Protein AF-A0A2E4L3W5-F1 (afdb_monomer_lite)

pLDDT: mean 88.03, std 8.28, range [53.91, 97.44]

Sequence (250 aa):
MDRAYILANFEKLNFSPDLKLIINRSGYFGFRQENEVKYQSLDGKFNDHKENEISGVNLNVCFPVLEKCLNPTFNGVGDGEAPSHMRPYLHNVLFGEDTVGSMLTSKFPFVIHNEDDLIQIKSLLIDFWNFDAKPFFDYWSNLSDFLPFLEVDFEDYRSMNNVLGVDAILKKMIIWWQCSHPKSLDFINHREQKLIALRQSEPKNQKVEKALIQFLEIKQRLLQTSPLLEWNEALLQPKPYKGVFPKANI

Secondary structure (DSSP, 8-state):
--HHHHHHHHTT--S-TT-EEEE-TTSEEEEEEE-SS-EEEEEEEE-TTSTTEEEEEEEEEE-HHHHHHH-TT--S--SSPPP-SB-HHHHHHHH-TTSSSHHHHTT-SEE--SHHHHHHHHHHHHHHIIIIIHHHHHHT-SGGGGGGGT-S-TT-HHHHHHHH-TTHHHHHHHHHHHTT-TTHHHHHHHHHHHHHHHHHH-TT-HHHHHHHHHHHHHHHHHHTS--SS---GGGGSPPPBTTBPPPS--

Radius of gyration: 20.35 Å; chains: 1; bounding box: 51×36×60 Å

Foldseek 3Di:
DDPVVLVVLVQPQPLDPQWGWAADPQQKIWGWHDDQFKIKIWIWGDDPVDAQWTQAIWIFIDGQLLCCLLPVPDPDAPSDDGDGQDIPQLVCQFFNPPLAQVQPNVCPRQHDDDVVSSVVVSVSVNCNSVRHRVLVCVCVVHLLSCQLQLPDDLPPVVSQCSRGNPPSNLSSLSSCLLAVNVCNVVSLVVVLVVLVVCCVVCVPDVVSVVVNVSSVSSVVVSVVDHHNHYHDPCSSDNDARVNTTTDPRD

Structure (mmCIF, N/CA/C/O backbone):
data_AF-A0A2E4L3W5-F1
#
_entry.id   AF-A0A2E4L3W5-F1
#
loop_
_atom_site.group_PDB
_atom_site.id
_atom_site.type_symbol
_atom_site.label_atom_id
_atom_site.label_alt_id
_atom_site.label_comp_id
_atom_site.label_asym_id
_atom_site.label_entity_id
_atom_site.label_seq_id
_atom_site.pdbx_PDB_ins_code
_atom_site.Cartn_x
_atom_site.Cartn_y
_atom_site.Cartn_z
_atom_site.occupancy
_atom_site.B_iso_or_equiv
_atom_site.auth_seq_id
_atom_site.auth_comp_id
_atom_site.auth_asym_id
_atom_site.auth_atom_id
_atom_site.pdbx_PDB_model_num
ATOM 1 N N . MET A 1 1 ? 28.864 3.969 -19.594 1.00 82.81 1 MET A N 1
ATOM 2 C CA . MET A 1 1 ? 27.747 4.762 -20.166 1.00 82.81 1 MET A CA 1
ATOM 3 C C . MET A 1 1 ? 27.300 5.753 -19.102 1.00 82.81 1 MET A C 1
ATOM 5 O O . MET A 1 1 ? 27.233 5.350 -17.951 1.00 82.81 1 MET A O 1
ATOM 9 N N . ASP A 1 2 ? 27.053 7.024 -19.426 1.00 87.38 2 ASP A N 1
ATOM 10 C CA . ASP A 1 2 ? 26.671 8.004 -18.394 1.00 87.38 2 ASP A CA 1
ATOM 11 C C . ASP A 1 2 ? 25.227 7.784 -17.897 1.00 87.38 2 ASP A C 1
ATOM 13 O O . ASP A 1 2 ? 24.327 7.457 -18.673 1.00 87.38 2 ASP A O 1
ATOM 17 N N . ARG A 1 3 ? 24.984 7.995 -16.599 1.00 84.75 3 ARG A N 1
ATOM 18 C CA . ARG A 1 3 ? 23.674 7.828 -15.957 1.00 84.75 3 ARG A CA 1
ATOM 19 C C . ARG A 1 3 ? 22.638 8.792 -16.528 1.00 84.75 3 ARG A C 1
ATOM 21 O O . ARG A 1 3 ? 21.488 8.399 -16.700 1.00 84.75 3 ARG A O 1
ATOM 28 N N . ALA A 1 4 ? 23.035 10.017 -16.877 1.00 86.19 4 ALA A N 1
ATOM 29 C CA . ALA A 1 4 ? 22.135 10.970 -17.527 1.00 86.19 4 ALA A CA 1
ATOM 30 C C . ALA A 1 4 ? 21.589 10.419 -18.856 1.00 86.19 4 ALA A C 1
ATOM 32 O O . ALA A 1 4 ? 20.406 10.569 -19.156 1.00 86.19 4 ALA A O 1
ATOM 33 N N . TYR A 1 5 ? 22.426 9.706 -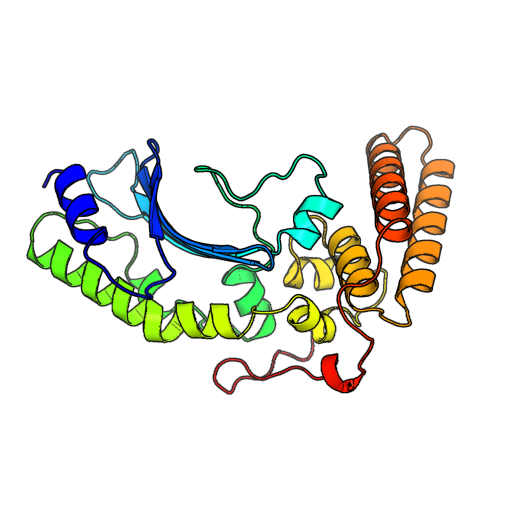19.614 1.00 88.38 5 TYR A N 1
ATOM 34 C CA . TYR A 1 5 ? 22.024 9.071 -20.866 1.00 88.38 5 TYR A CA 1
ATOM 35 C C . TYR A 1 5 ? 21.053 7.897 -20.650 1.00 88.38 5 TYR A C 1
ATOM 37 O O . TYR A 1 5 ? 20.074 7.755 -21.387 1.00 88.38 5 TYR A O 1
ATOM 45 N N . ILE A 1 6 ? 21.283 7.075 -19.621 1.00 88.00 6 ILE A N 1
ATOM 46 C CA . ILE A 1 6 ? 20.372 5.981 -19.242 1.00 88.00 6 ILE A CA 1
ATOM 47 C C . ILE A 1 6 ? 18.995 6.548 -18.870 1.00 88.00 6 ILE A C 1
ATOM 49 O O . ILE A 1 6 ? 17.972 6.100 -19.387 1.00 88.00 6 ILE A O 1
ATOM 53 N N . LEU A 1 7 ? 18.971 7.580 -18.025 1.00 86.69 7 LEU A N 1
ATOM 54 C CA . LEU A 1 7 ? 17.743 8.220 -17.555 1.00 86.69 7 LEU A CA 1
ATOM 55 C C . LEU A 1 7 ? 16.955 8.880 -18.694 1.00 86.69 7 LEU A C 1
ATOM 57 O O . LEU A 1 7 ? 15.756 8.644 -18.810 1.00 86.69 7 LEU A O 1
ATOM 61 N N . ALA A 1 8 ? 17.624 9.594 -19.604 1.00 87.00 8 ALA A N 1
ATOM 62 C CA . ALA A 1 8 ? 16.988 10.160 -20.798 1.00 87.00 8 ALA A CA 1
ATOM 63 C C . ALA A 1 8 ? 16.369 9.083 -21.713 1.00 87.00 8 ALA A C 1
ATOM 65 O O . ALA A 1 8 ? 15.449 9.350 -22.485 1.00 87.00 8 ALA A O 1
ATOM 66 N N . ASN A 1 9 ? 16.863 7.843 -21.658 1.00 89.19 9 ASN A N 1
ATOM 67 C CA . ASN A 1 9 ? 16.258 6.721 -22.371 1.00 89.19 9 ASN A CA 1
ATOM 68 C C . ASN A 1 9 ? 15.084 6.084 -21.623 1.00 89.19 9 ASN A C 1
ATOM 70 O O . ASN A 1 9 ? 14.199 5.527 -22.278 1.00 89.19 9 ASN A O 1
ATOM 74 N N . PHE A 1 10 ? 15.048 6.185 -20.295 1.00 88.38 10 PHE A N 1
ATOM 75 C CA . PHE A 1 10 ? 13.890 5.798 -19.490 1.00 88.38 10 PHE A CA 1
ATOM 76 C C . PHE A 1 10 ? 12.746 6.805 -19.630 1.00 88.38 10 PHE A C 1
ATOM 78 O O . PHE A 1 10 ? 11.598 6.384 -19.668 1.00 88.38 10 PHE A O 1
ATOM 85 N N . GLU A 1 11 ? 13.025 8.100 -19.814 1.00 84.25 11 GLU A N 1
ATOM 86 C CA . GLU A 1 11 ? 11.997 9.124 -20.104 1.00 84.25 11 GLU A CA 1
ATOM 87 C C . GLU A 1 11 ? 11.194 8.816 -21.375 1.00 84.25 11 GLU A C 1
ATOM 89 O O . GLU A 1 11 ? 10.042 9.218 -21.509 1.00 84.25 11 GLU A O 1
ATOM 94 N N . LYS A 1 12 ? 11.794 8.071 -22.312 1.00 85.75 12 LYS A N 1
ATOM 95 C CA . LYS A 1 12 ? 11.145 7.629 -23.554 1.00 85.75 12 LYS A CA 1
ATOM 96 C C . LYS A 1 12 ? 10.249 6.401 -23.359 1.00 85.75 12 LYS A C 1
ATOM 98 O O . LYS A 1 12 ? 9.582 5.997 -24.310 1.00 85.75 12 LYS A O 1
ATOM 103 N N . LEU A 1 13 ? 10.271 5.759 -22.188 1.00 85.00 13 LEU A N 1
ATOM 104 C CA . LEU A 1 13 ? 9.366 4.655 -21.879 1.00 85.00 13 LEU A CA 1
ATOM 105 C C . LEU A 1 13 ? 7.973 5.217 -21.619 1.00 85.00 13 LEU A C 1
ATOM 107 O O . LEU A 1 13 ? 7.767 6.010 -20.705 1.00 85.00 13 LEU A O 1
ATOM 111 N N . ASN A 1 14 ? 7.011 4.771 -22.419 1.00 80.50 14 ASN A N 1
ATOM 112 C CA . ASN A 1 14 ? 5.613 5.131 -22.258 1.00 80.50 14 ASN A CA 1
ATOM 113 C C . ASN A 1 14 ? 4.816 3.892 -21.847 1.00 80.50 14 ASN A C 1
ATOM 115 O O . ASN A 1 14 ? 4.370 3.121 -22.695 1.00 80.50 14 ASN A O 1
ATOM 119 N N . PHE A 1 15 ? 4.682 3.685 -20.538 1.00 81.75 15 PHE A N 1
ATOM 120 C CA . PHE A 1 15 ? 3.861 2.607 -19.979 1.00 81.75 15 PHE A CA 1
ATOM 121 C C . PHE A 1 15 ? 2.368 2.952 -19.980 1.00 81.75 15 PHE A C 1
ATOM 123 O O . PHE A 1 15 ? 1.519 2.091 -20.207 1.00 81.75 15 PHE A O 1
ATOM 130 N N . SER A 1 16 ? 2.059 4.216 -19.691 1.00 78.06 16 SER A N 1
ATOM 131 C CA . SER A 1 16 ? 0.720 4.794 -19.605 1.00 78.06 16 SER A CA 1
ATOM 132 C C . SER A 1 16 ? 0.846 6.316 -19.718 1.00 78.06 16 SER A C 1
ATOM 134 O O . SER A 1 16 ? 1.795 6.864 -19.151 1.00 78.06 16 SER A O 1
ATOM 136 N N . PRO A 1 17 ? -0.102 7.018 -20.366 1.00 76.06 17 PRO A N 1
ATOM 137 C CA . PRO A 1 17 ? -0.081 8.481 -20.457 1.00 76.06 17 PRO A CA 1
ATOM 138 C C . PRO A 1 17 ? -0.099 9.185 -19.090 1.00 76.06 17 PRO A C 1
ATOM 140 O O . PRO A 1 17 ? 0.368 10.317 -18.982 1.00 76.06 17 PRO A O 1
ATOM 143 N N . ASP A 1 18 ? -0.601 8.516 -18.049 1.00 80.88 18 ASP A N 1
ATOM 144 C CA . ASP A 1 18 ? -0.725 9.087 -16.704 1.00 80.88 18 ASP A CA 1
ATOM 145 C C . ASP A 1 18 ? 0.496 8.827 -15.809 1.00 80.88 18 ASP A C 1
ATOM 147 O O . ASP A 1 18 ? 0.576 9.364 -14.701 1.00 80.88 18 ASP A O 1
ATOM 151 N N . LEU A 1 19 ? 1.443 7.998 -16.262 1.00 84.25 19 LEU A N 1
ATOM 152 C CA . LEU A 1 19 ? 2.671 7.723 -15.528 1.00 84.25 19 LEU A CA 1
ATOM 153 C C . LEU A 1 19 ? 3.759 8.716 -15.909 1.00 84.25 19 LEU A C 1
ATOM 155 O O . LEU A 1 19 ? 4.149 8.831 -17.068 1.00 84.25 19 LEU A O 1
ATOM 159 N N . LYS A 1 20 ? 4.307 9.384 -14.899 1.00 85.56 20 LYS A N 1
ATOM 160 C CA . LYS A 1 20 ? 5.425 10.312 -15.050 1.00 85.56 20 LYS A CA 1
ATOM 161 C C . LYS A 1 20 ? 6.688 9.678 -14.502 1.00 85.56 20 LYS A C 1
ATOM 163 O O . LYS A 1 20 ? 6.673 9.129 -13.400 1.00 85.56 20 LYS A O 1
ATOM 168 N N . LEU A 1 21 ? 7.783 9.776 -15.251 1.00 86.81 21 LEU A N 1
ATOM 169 C CA . LEU A 1 21 ? 9.090 9.428 -14.715 1.00 86.81 21 LEU A CA 1
ATOM 170 C C . LEU A 1 21 ? 9.532 10.515 -13.730 1.00 86.81 21 LEU A C 1
ATOM 172 O O . LEU A 1 21 ? 9.617 11.688 -14.086 1.00 86.81 21 LEU A O 1
ATOM 176 N N . ILE A 1 22 ? 9.829 10.104 -12.505 1.00 85.19 22 ILE A N 1
ATOM 177 C CA . ILE A 1 22 ? 10.428 10.918 -11.455 1.00 85.19 22 ILE A CA 1
ATOM 178 C C . ILE A 1 22 ? 11.795 10.335 -11.136 1.00 85.19 22 ILE A C 1
ATOM 180 O O . ILE A 1 22 ? 11.955 9.122 -10.997 1.00 85.19 22 ILE A O 1
ATOM 184 N N . ILE A 1 23 ? 12.788 11.206 -11.021 1.00 81.62 23 ILE A N 1
ATOM 185 C CA . ILE A 1 23 ? 14.161 10.831 -10.703 1.00 81.62 23 ILE A CA 1
ATOM 186 C C . ILE A 1 23 ? 14.622 11.724 -9.566 1.00 81.62 23 ILE A C 1
ATOM 188 O O . ILE A 1 23 ? 14.448 12.941 -9.626 1.00 81.62 23 ILE A O 1
ATOM 192 N N . ASN A 1 24 ? 15.234 11.135 -8.543 1.00 77.12 24 ASN A N 1
ATOM 193 C CA . ASN A 1 24 ? 15.811 11.907 -7.452 1.00 77.12 24 ASN A CA 1
ATOM 194 C C . ASN A 1 24 ? 17.344 11.870 -7.465 1.00 77.12 24 ASN A C 1
ATOM 196 O O . ASN A 1 24 ? 17.993 11.062 -8.133 1.00 77.12 24 ASN A O 1
ATOM 200 N N . ARG A 1 25 ? 17.937 12.778 -6.686 1.00 66.75 25 ARG A N 1
ATOM 201 C CA . ARG A 1 25 ? 19.396 12.945 -6.588 1.00 66.75 25 ARG A CA 1
ATOM 202 C C . ARG A 1 25 ? 20.117 11.733 -5.986 1.00 66.75 25 ARG A C 1
ATOM 204 O O . ARG A 1 25 ? 21.330 11.637 -6.123 1.00 66.75 25 ARG A O 1
ATOM 211 N N . SER A 1 26 ? 19.387 10.821 -5.349 1.00 67.12 26 SER A N 1
ATOM 212 C CA . SER A 1 26 ? 19.901 9.604 -4.713 1.00 67.12 26 SER A CA 1
ATOM 213 C C . SER A 1 26 ? 19.845 8.382 -5.636 1.00 67.12 26 SER A C 1
ATOM 215 O O . SER A 1 26 ? 19.895 7.254 -5.159 1.00 67.12 26 SER A O 1
ATOM 217 N N . GLY A 1 27 ? 19.673 8.585 -6.947 1.00 68.81 27 GLY A N 1
ATOM 218 C CA . GLY A 1 27 ? 19.660 7.487 -7.912 1.00 68.81 27 GLY A CA 1
ATOM 219 C C . GLY A 1 27 ? 18.395 6.628 -7.864 1.00 68.81 27 GLY A C 1
ATOM 220 O O . GLY A 1 27 ? 18.404 5.518 -8.389 1.00 68.81 27 GLY A O 1
ATOM 221 N N . TYR A 1 28 ? 17.302 7.110 -7.269 1.00 80.00 28 TYR A N 1
ATOM 222 C CA . TYR A 1 28 ? 16.000 6.482 -7.474 1.00 80.00 28 TYR A CA 1
ATOM 223 C C . TYR A 1 28 ? 15.398 6.990 -8.776 1.00 80.00 28 TYR A C 1
ATOM 225 O O . TYR A 1 28 ? 15.434 8.189 -9.064 1.00 80.00 28 TYR A O 1
ATOM 233 N N . PHE A 1 29 ? 14.804 6.073 -9.525 1.00 86.00 29 PHE A N 1
ATOM 234 C CA . PHE A 1 29 ? 13.899 6.390 -10.616 1.00 86.00 29 PHE A CA 1
ATOM 235 C C . PHE A 1 29 ? 12.547 5.747 -10.320 1.00 86.00 29 PHE A C 1
ATOM 237 O O . PHE A 1 29 ? 12.482 4.684 -9.707 1.00 86.00 29 PHE A O 1
ATOM 244 N N . GLY A 1 30 ? 11.461 6.374 -10.744 1.00 88.50 30 GLY A N 1
ATOM 245 C CA . GLY A 1 30 ? 10.130 5.833 -10.528 1.00 88.50 30 GLY A CA 1
ATOM 246 C C . GLY A 1 30 ? 9.142 6.315 -11.565 1.00 88.50 30 GLY A C 1
ATOM 247 O O . GLY A 1 30 ? 9.097 7.498 -11.881 1.00 88.50 30 GLY A O 1
ATOM 248 N N . PHE A 1 31 ? 8.331 5.404 -12.080 1.00 90.12 31 PHE A N 1
ATOM 249 C CA . PHE A 1 31 ? 7.185 5.726 -12.918 1.00 90.12 31 PHE A CA 1
ATOM 250 C C . PHE A 1 31 ? 5.985 5.853 -11.996 1.00 90.12 31 PHE A C 1
ATOM 252 O O . PHE A 1 31 ? 5.556 4.859 -11.409 1.00 90.12 31 PHE A O 1
ATOM 259 N N . ARG A 1 32 ? 5.497 7.081 -11.818 1.00 90.38 32 ARG A N 1
ATOM 260 C CA . ARG A 1 32 ? 4.540 7.442 -10.770 1.00 90.38 32 ARG A CA 1
ATOM 261 C C . ARG A 1 32 ? 3.263 8.016 -11.362 1.00 90.38 32 ARG A C 1
ATOM 263 O O . ARG A 1 32 ? 3.311 8.844 -12.270 1.00 90.38 32 ARG A O 1
ATOM 270 N N . GLN A 1 33 ? 2.132 7.598 -10.812 1.00 89.88 33 GLN A N 1
ATOM 271 C CA . GLN A 1 33 ? 0.820 8.181 -11.054 1.00 89.88 33 GLN A CA 1
ATOM 272 C C . GLN A 1 33 ? 0.262 8.614 -9.703 1.00 89.88 33 GLN A C 1
ATOM 274 O O . GLN A 1 33 ? 0.154 7.802 -8.788 1.00 89.88 33 GLN A O 1
ATOM 279 N N . GLU A 1 34 ? -0.108 9.884 -9.585 1.00 88.44 34 GLU A N 1
ATOM 280 C CA . GLU A 1 34 ? -0.747 10.427 -8.391 1.00 88.44 34 GLU A CA 1
ATOM 281 C C . GLU A 1 34 ? -1.980 11.223 -8.797 1.00 88.44 34 GLU A C 1
ATOM 283 O O . GLU A 1 34 ? -1.935 12.058 -9.702 1.00 88.44 34 GLU A O 1
ATOM 288 N N . ASN A 1 35 ? -3.088 10.950 -8.124 1.00 87.25 35 ASN A N 1
ATOM 289 C CA . ASN A 1 35 ? -4.294 11.757 -8.173 1.00 87.25 35 ASN A CA 1
ATOM 290 C C . ASN A 1 35 ? -4.893 11.859 -6.763 1.00 87.25 35 ASN A C 1
ATOM 292 O O . ASN A 1 35 ? -4.325 11.366 -5.789 1.00 87.25 35 ASN A O 1
ATOM 296 N N . GLU A 1 36 ? -6.054 12.498 -6.643 1.00 84.81 36 GLU A N 1
ATOM 297 C CA . GLU A 1 36 ? -6.705 12.704 -5.344 1.00 84.81 36 GLU A CA 1
ATOM 298 C C . GLU A 1 36 ? -7.096 11.396 -4.634 1.00 84.81 36 GLU A C 1
ATOM 300 O O . GLU A 1 36 ? -7.223 11.373 -3.409 1.00 84.81 36 GLU A O 1
ATOM 305 N N . VAL A 1 37 ? -7.265 10.304 -5.387 1.00 86.75 37 VAL A N 1
ATOM 306 C CA . VAL A 1 37 ? -7.741 9.008 -4.888 1.00 86.75 37 VAL A CA 1
ATOM 307 C C . VAL A 1 37 ? -6.586 8.095 -4.500 1.00 86.75 37 VAL A C 1
ATOM 309 O O . VAL A 1 37 ? -6.646 7.433 -3.462 1.00 86.75 37 VAL A O 1
ATOM 312 N N . LYS A 1 38 ? -5.542 8.028 -5.329 1.00 90.56 38 LYS A N 1
ATOM 313 C CA . LYS A 1 38 ? -4.445 7.076 -5.164 1.00 90.56 38 LYS A CA 1
ATOM 314 C C . LYS A 1 38 ? -3.126 7.583 -5.733 1.00 90.56 38 LYS A C 1
ATOM 316 O O . LYS A 1 38 ? -3.076 8.348 -6.694 1.00 90.56 38 LYS A O 1
ATOM 321 N N . TYR A 1 39 ? -2.064 7.047 -5.157 1.00 91.81 39 TYR A N 1
ATOM 322 C CA . TYR A 1 39 ? -0.709 7.070 -5.671 1.00 91.81 39 TYR A CA 1
ATOM 323 C C . TYR A 1 39 ? -0.294 5.643 -6.031 1.00 91.81 39 TYR A C 1
ATOM 325 O O . TYR A 1 39 ? -0.532 4.707 -5.262 1.00 91.81 39 TYR A O 1
ATOM 333 N N . GLN A 1 40 ? 0.332 5.472 -7.189 1.00 92.56 40 GLN A N 1
ATOM 334 C CA . GLN A 1 40 ? 0.863 4.199 -7.663 1.00 92.56 40 GLN A CA 1
ATOM 335 C C . GLN A 1 40 ? 2.242 4.424 -8.273 1.00 92.56 40 GLN A C 1
ATOM 337 O O . GLN A 1 40 ? 2.440 5.393 -9.008 1.00 92.56 40 GLN A O 1
ATOM 342 N N . SER A 1 41 ? 3.193 3.538 -7.987 1.00 91.31 41 SER A N 1
ATOM 343 C CA . SER A 1 41 ? 4.525 3.647 -8.575 1.00 91.31 41 SER A CA 1
ATOM 344 C C . SER A 1 41 ? 5.215 2.324 -8.834 1.00 91.31 41 SER A C 1
ATOM 346 O O . SER A 1 41 ? 5.118 1.387 -8.042 1.00 91.31 41 SER A O 1
ATOM 348 N N . LEU A 1 42 ? 5.942 2.290 -9.950 1.00 91.00 42 LEU A N 1
ATOM 349 C CA . LEU A 1 42 ? 7.003 1.332 -10.237 1.00 91.00 42 LEU A CA 1
ATOM 350 C C . LEU A 1 42 ? 8.325 2.056 -10.003 1.00 91.00 42 LEU A C 1
ATOM 352 O O . LEU A 1 42 ? 8.718 2.891 -10.816 1.00 91.00 42 LEU A O 1
ATOM 356 N N . ASP A 1 43 ? 8.992 1.752 -8.895 1.00 88.12 43 ASP A N 1
ATOM 357 C CA . ASP A 1 43 ? 10.236 2.408 -8.494 1.00 88.12 43 ASP A CA 1
ATOM 358 C C . ASP A 1 43 ? 11.420 1.454 -8.634 1.00 88.12 43 ASP A C 1
ATOM 360 O O . ASP A 1 43 ? 11.316 0.280 -8.294 1.00 88.12 43 ASP A O 1
ATOM 364 N N . GLY A 1 44 ? 12.563 1.957 -9.083 1.00 87.75 44 GLY A N 1
ATOM 365 C CA . GLY A 1 44 ? 13.843 1.262 -9.055 1.00 87.75 44 GLY A CA 1
ATOM 366 C C . GLY A 1 44 ? 14.929 2.126 -8.426 1.00 87.75 44 GLY A C 1
ATOM 367 O O . GLY A 1 44 ? 14.806 3.349 -8.317 1.00 87.75 44 GLY A O 1
ATOM 368 N N . LYS A 1 45 ? 16.008 1.481 -7.982 1.00 87.38 45 LYS A N 1
ATOM 369 C CA . LYS A 1 45 ? 17.136 2.164 -7.340 1.00 87.38 45 LYS A CA 1
ATOM 370 C C . LYS A 1 45 ? 18.453 1.772 -7.994 1.00 87.38 45 LYS A C 1
ATOM 372 O O . LYS A 1 45 ? 18.760 0.582 -8.090 1.00 87.38 45 LYS A O 1
ATOM 377 N N . PHE A 1 46 ? 19.236 2.771 -8.391 1.00 87.00 46 PHE A N 1
ATOM 378 C CA . PHE A 1 46 ? 20.637 2.580 -8.740 1.00 87.00 46 PHE A CA 1
ATOM 379 C C . PHE A 1 46 ? 21.475 2.351 -7.477 1.00 87.00 46 PHE A C 1
ATOM 381 O O . PHE A 1 46 ? 21.302 3.027 -6.466 1.00 87.00 46 PHE A O 1
ATOM 388 N N . ASN A 1 47 ? 22.407 1.408 -7.534 1.00 83.56 47 ASN A N 1
ATOM 389 C CA . ASN A 1 47 ? 23.385 1.200 -6.483 1.00 83.56 47 ASN A CA 1
ATOM 390 C C . ASN A 1 47 ? 24.376 2.373 -6.472 1.00 83.56 47 ASN A C 1
ATOM 392 O O . ASN A 1 47 ? 25.042 2.650 -7.470 1.00 83.56 47 ASN A O 1
ATOM 396 N N . ASP A 1 48 ? 24.505 3.049 -5.334 1.00 78.62 48 ASP A N 1
ATOM 397 C CA . ASP A 1 48 ? 25.416 4.189 -5.191 1.00 78.62 48 ASP A CA 1
ATOM 398 C C . ASP A 1 48 ? 26.897 3.779 -5.257 1.00 78.62 48 ASP A C 1
ATOM 400 O O . ASP A 1 48 ? 27.758 4.600 -5.569 1.00 78.62 48 ASP A O 1
ATOM 404 N N . HIS A 1 49 ? 27.204 2.504 -4.998 1.00 81.00 49 HIS A N 1
ATOM 405 C CA . HIS A 1 49 ? 28.568 1.974 -4.942 1.00 81.00 49 HIS A CA 1
ATOM 406 C C . HIS A 1 49 ? 28.995 1.213 -6.200 1.00 81.00 49 HIS A C 1
ATOM 408 O O . HIS A 1 49 ? 30.152 0.807 -6.300 1.00 81.00 49 HIS A O 1
ATOM 414 N N . LYS A 1 50 ? 28.081 0.993 -7.151 1.00 80.62 50 LYS A N 1
ATOM 415 C CA . LYS A 1 50 ? 28.359 0.262 -8.389 1.00 80.62 50 LYS A CA 1
ATOM 416 C C . LYS A 1 50 ? 27.779 1.003 -9.579 1.00 80.62 50 LYS A C 1
ATOM 418 O O . LYS A 1 50 ? 26.591 1.314 -9.617 1.00 80.62 50 LYS A O 1
ATOM 423 N N . GLU A 1 51 ? 28.632 1.284 -10.556 1.00 83.94 51 GLU A N 1
ATOM 424 C CA . GLU A 1 51 ? 28.256 2.058 -11.734 1.00 83.94 51 GLU A CA 1
ATOM 425 C C . GLU A 1 51 ? 27.085 1.392 -12.474 1.00 83.94 51 GLU A C 1
ATOM 427 O O . GLU A 1 51 ? 27.173 0.237 -12.880 1.00 83.94 51 GLU A O 1
ATOM 432 N N . ASN A 1 52 ? 25.985 2.137 -12.621 1.00 87.75 52 ASN A N 1
ATOM 433 C CA . ASN A 1 52 ? 24.780 1.760 -13.368 1.00 87.75 52 ASN A CA 1
ATOM 434 C C . ASN A 1 52 ? 24.161 0.394 -13.019 1.00 87.75 52 ASN A C 1
ATOM 436 O O . ASN A 1 52 ? 23.452 -0.186 -13.843 1.00 87.75 52 ASN A O 1
ATOM 440 N N . GLU A 1 53 ? 24.392 -0.115 -11.808 1.00 91.75 53 GLU A N 1
ATOM 441 C CA . GLU A 1 53 ? 23.682 -1.286 -11.300 1.00 91.75 53 GLU A CA 1
ATOM 442 C C . GLU A 1 53 ? 22.313 -0.847 -10.777 1.00 91.75 53 GLU A C 1
ATOM 444 O O . GLU A 1 53 ? 22.232 0.004 -9.898 1.00 91.75 53 GLU A O 1
ATOM 449 N N . ILE A 1 54 ? 21.235 -1.435 -11.280 1.00 90.69 54 ILE A N 1
ATOM 450 C CA . ILE A 1 54 ? 19.901 -1.329 -10.695 1.00 90.69 54 ILE A CA 1
ATOM 451 C C . ILE A 1 54 ? 19.745 -2.506 -9.738 1.00 90.69 54 ILE A C 1
ATOM 453 O O . ILE A 1 54 ? 19.827 -3.661 -10.150 1.00 90.69 54 ILE A O 1
ATOM 457 N N . SER A 1 55 ? 19.545 -2.232 -8.451 1.00 87.88 55 SER A N 1
ATOM 458 C CA . SER A 1 55 ? 19.489 -3.282 -7.423 1.00 87.88 55 SER A CA 1
ATOM 459 C C . SER A 1 55 ? 18.169 -4.052 -7.416 1.00 87.88 55 SER A C 1
ATOM 461 O O . SER A 1 55 ? 18.105 -5.163 -6.900 1.00 87.88 55 SER A O 1
ATOM 463 N N . GLY A 1 56 ? 17.113 -3.458 -7.965 1.00 86.44 56 GLY A N 1
ATOM 464 C CA . GLY A 1 56 ? 15.780 -4.034 -8.013 1.00 86.44 56 GLY A CA 1
ATOM 465 C C . GLY A 1 56 ? 14.739 -3.005 -8.426 1.00 86.44 56 GLY A C 1
ATOM 466 O O . GLY A 1 56 ? 15.030 -1.806 -8.503 1.00 86.44 56 GLY A O 1
ATOM 467 N N . VAL A 1 57 ? 13.518 -3.491 -8.639 1.00 87.31 57 VAL A N 1
ATOM 468 C CA . VAL A 1 57 ? 12.323 -2.652 -8.740 1.00 87.31 57 VAL A CA 1
ATOM 469 C C . VAL A 1 57 ? 11.296 -3.058 -7.698 1.00 87.31 57 VAL A C 1
ATOM 471 O O . VAL A 1 57 ? 11.308 -4.179 -7.189 1.00 87.31 57 VAL A O 1
ATOM 474 N N . ASN A 1 58 ? 10.388 -2.145 -7.398 1.00 87.75 58 ASN A N 1
ATOM 475 C CA . ASN A 1 58 ? 9.313 -2.343 -6.454 1.00 87.75 58 ASN A CA 1
ATOM 476 C C . ASN A 1 58 ? 8.024 -1.695 -6.965 1.00 87.75 58 ASN A C 1
ATOM 478 O O . ASN A 1 58 ? 8.063 -0.767 -7.773 1.00 87.75 58 ASN A O 1
ATOM 482 N N . LEU A 1 59 ? 6.890 -2.185 -6.469 1.00 90.06 59 LEU A N 1
ATOM 483 C CA . LEU A 1 59 ? 5.576 -1.609 -6.730 1.00 90.06 59 LEU A CA 1
ATOM 484 C C . LEU A 1 59 ? 5.019 -1.038 -5.434 1.00 90.06 59 LEU A C 1
ATOM 486 O O . LEU A 1 59 ? 5.079 -1.684 -4.388 1.00 90.06 59 LEU A O 1
ATOM 490 N N . ASN A 1 60 ? 4.443 0.153 -5.499 1.00 90.06 60 ASN A N 1
ATOM 491 C CA . ASN A 1 60 ? 3.839 0.785 -4.337 1.00 90.06 60 ASN A CA 1
ATOM 492 C C . ASN A 1 60 ? 2.448 1.298 -4.691 1.00 90.06 60 ASN A C 1
ATOM 494 O O . ASN A 1 60 ? 2.252 1.907 -5.739 1.00 90.06 60 ASN A O 1
ATOM 498 N N . VAL A 1 61 ? 1.489 1.062 -3.797 1.00 92.38 61 VAL A N 1
ATOM 499 C CA . VAL A 1 61 ? 0.162 1.687 -3.837 1.00 92.38 61 VAL A CA 1
ATOM 500 C C . VAL A 1 61 ? -0.065 2.413 -2.525 1.00 92.38 61 VAL A C 1
ATOM 502 O O . VAL A 1 61 ? 0.152 1.858 -1.445 1.00 92.38 61 VAL A O 1
ATOM 505 N N . CYS A 1 62 ? -0.526 3.651 -2.625 1.00 91.75 62 CYS A N 1
ATOM 506 C CA . CYS A 1 62 ? -0.895 4.495 -1.507 1.00 91.75 62 CYS A CA 1
ATOM 507 C C . CYS A 1 62 ? -2.231 5.191 -1.792 1.00 91.75 62 CYS A C 1
ATOM 509 O O . CYS A 1 62 ? -2.593 5.440 -2.936 1.00 91.75 62 CYS A O 1
ATOM 511 N N . PHE A 1 63 ? -2.972 5.493 -0.731 1.00 92.31 63 PHE A N 1
ATOM 512 C CA . PHE A 1 63 ? -4.267 6.162 -0.783 1.00 92.31 63 PHE A CA 1
ATOM 513 C C . PHE A 1 63 ? -4.144 7.462 0.017 1.00 92.31 63 PHE A C 1
ATOM 515 O O . PHE A 1 63 ? -4.114 7.391 1.248 1.00 92.31 63 PHE A O 1
ATOM 522 N N . PRO A 1 64 ? -4.062 8.638 -0.636 1.00 90.25 64 PRO A N 1
ATOM 523 C CA . PRO A 1 64 ? -3.895 9.923 0.038 1.00 90.25 64 PRO A CA 1
ATOM 524 C C . PRO A 1 64 ? -4.904 10.190 1.155 1.00 90.25 64 PRO A C 1
ATOM 526 O O . PRO A 1 64 ? -4.543 10.800 2.155 1.00 90.25 64 PRO A O 1
ATOM 529 N N . VAL A 1 65 ? -6.148 9.711 1.032 1.00 89.06 65 VAL A N 1
ATOM 530 C CA . VAL A 1 65 ? -7.139 9.821 2.117 1.00 89.06 65 VAL A CA 1
ATOM 531 C C . VAL A 1 65 ? -6.665 9.139 3.403 1.00 89.06 65 VAL A C 1
ATOM 533 O O . VAL A 1 65 ? -6.783 9.708 4.485 1.00 89.06 65 VAL A O 1
ATOM 536 N N . LEU A 1 66 ? -6.083 7.945 3.290 1.00 91.50 66 LEU A N 1
ATOM 537 C CA . LEU A 1 66 ? -5.610 7.183 4.437 1.00 91.50 66 LEU A CA 1
ATOM 538 C C . LEU A 1 66 ? -4.395 7.878 5.061 1.00 91.50 66 LEU A C 1
ATOM 540 O O . LEU A 1 66 ? -4.349 8.057 6.277 1.00 91.50 66 LEU A O 1
ATOM 544 N N . GLU A 1 67 ? -3.461 8.346 4.229 1.00 90.31 67 GLU A N 1
ATOM 545 C CA . GLU A 1 67 ? -2.275 9.069 4.698 1.00 90.31 67 GLU A CA 1
ATOM 546 C C . GLU A 1 67 ? -2.626 10.398 5.363 1.00 90.31 67 GLU A C 1
ATOM 548 O O . GLU A 1 67 ? -2.088 10.690 6.420 1.00 90.31 67 GLU A O 1
ATOM 553 N N . LYS A 1 68 ? -3.585 11.173 4.843 1.00 89.50 68 LYS A N 1
ATOM 554 C CA . LYS A 1 68 ? -4.051 12.409 5.504 1.00 89.50 68 LYS A CA 1
ATOM 555 C C . LYS A 1 68 ? -4.684 12.131 6.872 1.00 89.50 68 LYS A C 1
ATOM 557 O O . LYS A 1 68 ? -4.538 12.927 7.804 1.00 89.50 68 LYS A O 1
ATOM 562 N N . CYS A 1 69 ? -5.372 10.998 7.023 1.00 90.88 69 CYS A N 1
ATOM 563 C CA . CYS A 1 69 ? -5.913 10.574 8.312 1.00 90.88 69 CYS A CA 1
ATOM 564 C C . CYS A 1 69 ? -4.820 10.114 9.286 1.00 90.88 69 CYS A C 1
ATOM 566 O O . CYS A 1 69 ? -4.929 10.411 10.472 1.00 90.88 69 CYS A O 1
ATOM 568 N N . LEU A 1 70 ? -3.767 9.429 8.830 1.00 90.56 70 LEU A N 1
ATOM 569 C CA . LEU A 1 70 ? -2.640 9.037 9.689 1.00 90.56 70 LEU A CA 1
ATOM 570 C C . LEU A 1 70 ? -1.753 10.241 10.031 1.00 90.56 70 LEU A C 1
ATOM 572 O 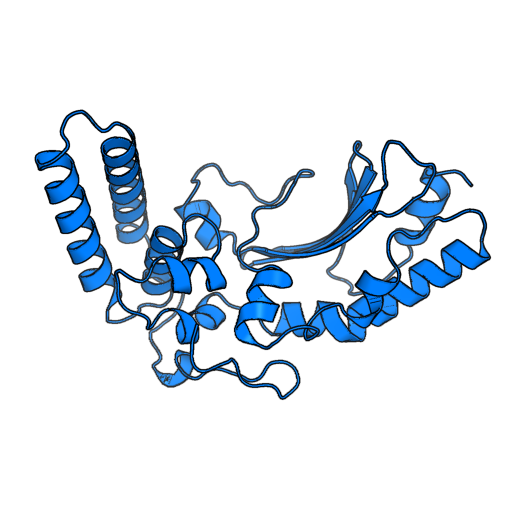O . LEU A 1 70 ? -1.513 10.537 11.201 1.00 90.56 70 LEU A O 1
ATOM 576 N N . ASN A 1 71 ? -1.343 10.980 9.008 1.00 88.56 71 ASN A N 1
ATOM 577 C CA . ASN A 1 71 ? -0.438 12.112 9.046 1.00 88.56 71 ASN A CA 1
ATOM 578 C C . ASN A 1 71 ? -1.098 13.350 8.399 1.00 88.56 71 ASN A C 1
ATOM 580 O O . ASN A 1 71 ? -1.095 13.496 7.177 1.00 88.56 71 ASN A O 1
ATOM 584 N N . PRO A 1 72 ? -1.640 14.290 9.193 1.00 84.69 72 PRO A N 1
ATOM 585 C CA . PRO A 1 72 ? -2.409 15.414 8.661 1.00 84.69 72 PRO A CA 1
ATOM 586 C C . PRO A 1 72 ? -1.559 16.443 7.902 1.00 84.69 72 PRO A C 1
ATOM 588 O O . PRO A 1 72 ? -2.115 17.307 7.231 1.00 84.69 72 PRO A O 1
ATOM 591 N N . THR A 1 73 ? -0.227 16.358 7.976 1.00 86.62 73 THR A N 1
ATOM 592 C CA . THR A 1 73 ? 0.683 17.185 7.167 1.00 86.62 73 THR A CA 1
ATOM 593 C C . THR A 1 73 ? 1.055 16.531 5.833 1.00 86.62 73 THR A C 1
ATOM 595 O O . THR A 1 73 ? 1.875 17.074 5.092 1.00 86.62 73 THR A O 1
ATOM 598 N N . PHE A 1 74 ? 0.467 15.373 5.507 1.00 86.00 74 PHE A N 1
ATOM 599 C CA . PHE A 1 74 ? 0.681 14.698 4.233 1.00 86.00 74 PHE A CA 1
ATOM 600 C C . PHE A 1 74 ? 0.131 15.532 3.065 1.00 86.00 74 PHE A C 1
ATOM 602 O O . PHE A 1 74 ? -1.080 15.677 2.892 1.00 86.00 74 PHE A O 1
ATOM 609 N N . ASN A 1 75 ? 1.045 16.034 2.233 1.00 81.44 75 ASN A N 1
ATOM 610 C CA . ASN A 1 75 ? 0.749 16.883 1.075 1.00 81.44 75 ASN A CA 1
ATOM 611 C C . ASN A 1 75 ? 1.020 16.179 -0.267 1.00 81.44 75 ASN A C 1
ATOM 613 O O . ASN A 1 75 ? 1.215 16.847 -1.279 1.00 81.44 75 ASN A O 1
ATOM 617 N N . GLY A 1 76 ? 1.036 14.844 -0.267 1.00 77.88 76 GLY A N 1
ATOM 618 C CA . GLY A 1 76 ? 1.345 14.024 -1.438 1.00 77.88 76 GLY A CA 1
ATOM 619 C C . GLY A 1 76 ? 2.683 13.304 -1.322 1.00 77.88 76 GLY A C 1
ATOM 620 O O . GLY A 1 76 ? 3.416 13.435 -0.334 1.00 77.88 76 GLY A O 1
ATOM 621 N N . VAL A 1 77 ? 2.992 12.506 -2.338 1.00 73.12 77 VAL A N 1
ATOM 622 C CA . VAL A 1 77 ? 4.232 11.734 -2.390 1.00 73.12 77 VAL A CA 1
ATOM 623 C C . VAL A 1 77 ? 5.343 12.581 -3.009 1.00 73.12 77 VAL A C 1
ATOM 625 O O . VAL A 1 77 ? 5.449 12.708 -4.224 1.00 73.12 77 VAL A O 1
ATOM 628 N N . GLY A 1 78 ? 6.193 13.167 -2.164 1.00 67.44 78 GLY A N 1
ATOM 629 C CA . GLY A 1 78 ? 7.373 13.902 -2.628 1.00 67.44 78 GLY A CA 1
ATOM 630 C C . GLY A 1 78 ? 8.421 13.021 -3.332 1.00 67.44 78 GLY A C 1
ATOM 631 O O . GLY A 1 78 ? 8.254 11.815 -3.519 1.00 67.44 78 GLY A O 1
ATOM 632 N N . ASP A 1 79 ? 9.576 13.607 -3.653 1.00 58.38 79 ASP A N 1
ATOM 633 C CA . ASP A 1 79 ? 10.689 12.928 -4.352 1.00 58.38 79 ASP A CA 1
ATOM 634 C C . ASP A 1 79 ? 11.394 11.824 -3.520 1.00 58.38 79 ASP A C 1
ATOM 636 O O . ASP A 1 79 ? 12.342 11.185 -3.989 1.00 58.38 79 ASP A O 1
ATOM 640 N N . GLY A 1 80 ? 10.959 11.606 -2.273 1.00 59.66 80 GLY A N 1
ATOM 641 C CA . GLY A 1 80 ? 11.489 10.607 -1.340 1.00 59.66 80 GLY A CA 1
ATOM 642 C C . GLY A 1 80 ? 10.822 9.228 -1.435 1.00 59.66 80 GLY A C 1
ATOM 643 O O . GLY A 1 80 ? 10.104 8.926 -2.392 1.00 59.66 80 GLY A O 1
ATOM 644 N N . GLU A 1 81 ? 11.073 8.381 -0.427 1.00 61.28 81 GLU A N 1
ATOM 645 C CA . GLU A 1 81 ? 10.355 7.112 -0.265 1.00 61.28 81 GLU A CA 1
ATOM 646 C C . GLU A 1 81 ? 8.878 7.389 0.026 1.00 61.28 81 GLU A C 1
ATOM 648 O O . GLU A 1 81 ? 8.523 8.012 1.028 1.00 61.28 81 GLU A O 1
ATOM 653 N N . ALA A 1 82 ? 8.022 6.935 -0.884 1.00 64.69 82 ALA A N 1
ATOM 654 C CA . ALA A 1 82 ? 6.587 7.091 -0.767 1.00 64.69 82 ALA A CA 1
ATOM 655 C C . ALA A 1 82 ? 6.039 6.264 0.405 1.00 64.69 82 ALA A C 1
ATOM 657 O O . ALA A 1 82 ? 6.423 5.093 0.545 1.00 64.69 82 ALA A O 1
ATOM 658 N N . PRO A 1 83 ? 5.079 6.785 1.192 1.00 73.69 83 PRO A N 1
ATOM 659 C CA . PRO A 1 83 ? 4.241 5.908 1.996 1.00 73.69 83 PRO A CA 1
ATOM 660 C C . PRO A 1 83 ? 3.617 4.838 1.094 1.00 73.69 83 PRO A C 1
ATOM 662 O O . PRO A 1 83 ? 3.269 5.098 -0.057 1.00 73.69 83 PRO A O 1
ATOM 665 N N . SER A 1 84 ? 3.529 3.604 1.587 1.00 81.50 84 SER A N 1
ATOM 666 C CA . SER A 1 84 ? 2.979 2.481 0.824 1.00 81.50 84 SER A CA 1
ATOM 667 C C . SER A 1 84 ? 2.041 1.674 1.710 1.00 81.50 84 SER A C 1
ATOM 669 O O . SER A 1 84 ? 2.436 1.189 2.771 1.00 81.50 84 SER A O 1
ATOM 671 N N . HIS A 1 85 ? 0.804 1.503 1.256 1.00 84.56 85 HIS A N 1
ATOM 672 C CA . HIS A 1 85 ? -0.187 0.641 1.896 1.00 84.56 85 HIS A CA 1
ATOM 673 C C . HIS A 1 85 ? -0.112 -0.787 1.382 1.00 84.56 85 HIS A C 1
ATOM 675 O O . HIS A 1 85 ? -0.323 -1.718 2.150 1.00 84.56 85 HIS A O 1
ATOM 681 N N . MET A 1 86 ? 0.221 -0.954 0.103 1.00 88.25 86 MET A N 1
ATOM 682 C CA . MET A 1 86 ? 0.386 -2.263 -0.509 1.00 88.25 86 MET A CA 1
ATOM 683 C C . MET A 1 86 ? 1.698 -2.336 -1.282 1.00 88.25 86 MET A C 1
ATOM 685 O O . MET A 1 86 ? 2.076 -1.397 -1.988 1.00 88.25 86 MET A O 1
ATOM 689 N N . ARG A 1 87 ? 2.383 -3.470 -1.109 1.00 87.88 87 ARG A N 1
ATOM 690 C CA . ARG A 1 87 ? 3.683 -3.810 -1.696 1.00 87.88 87 ARG A CA 1
ATOM 691 C C . ARG A 1 87 ? 3.665 -5.267 -2.182 1.00 87.88 87 ARG A C 1
ATOM 693 O O . ARG A 1 87 ? 2.915 -6.062 -1.613 1.00 87.88 87 ARG A O 1
ATOM 700 N N . PRO A 1 88 ? 4.513 -5.649 -3.155 1.00 87.81 88 PRO A N 1
ATOM 701 C CA . PRO A 1 88 ? 4.593 -7.007 -3.686 1.00 87.81 88 PRO A CA 1
ATOM 702 C C . PRO A 1 88 ? 4.683 -8.100 -2.622 1.00 87.81 88 PRO A C 1
ATOM 704 O O . PRO A 1 88 ? 3.974 -9.089 -2.717 1.00 87.81 88 PRO A O 1
ATOM 707 N N . TYR A 1 89 ? 5.492 -7.926 -1.573 1.00 85.62 89 TYR A N 1
ATOM 708 C CA . TYR A 1 89 ? 5.629 -8.968 -0.551 1.00 85.62 89 TYR A CA 1
ATOM 709 C C . TYR A 1 89 ? 4.350 -9.166 0.279 1.00 85.62 89 TYR A C 1
ATOM 711 O O . TYR A 1 89 ? 4.006 -10.307 0.563 1.00 85.62 89 TYR A O 1
ATOM 719 N N . LEU A 1 90 ? 3.624 -8.093 0.629 1.00 87.19 90 LEU A N 1
ATOM 720 C CA . LEU A 1 90 ? 2.326 -8.201 1.315 1.00 87.19 90 LEU A CA 1
ATOM 721 C C . LEU A 1 90 ? 1.320 -8.896 0.398 1.00 87.19 90 LEU A C 1
ATOM 723 O O . LEU A 1 90 ? 0.635 -9.825 0.803 1.00 87.19 90 LEU A O 1
ATOM 727 N N . HIS A 1 91 ? 1.299 -8.510 -0.877 1.00 88.69 91 HIS A N 1
ATOM 728 C CA . HIS A 1 91 ? 0.460 -9.157 -1.875 1.00 88.69 91 HIS A CA 1
ATOM 729 C C . HIS A 1 91 ? 0.775 -10.654 -2.024 1.00 88.69 91 HIS A C 1
ATOM 731 O O . HIS A 1 91 ? -0.140 -11.473 -2.013 1.00 88.69 91 HIS A O 1
ATOM 737 N N . ASN A 1 92 ? 2.050 -11.038 -2.069 1.00 87.94 92 ASN A N 1
ATOM 738 C CA . ASN A 1 92 ? 2.456 -12.440 -2.158 1.00 87.94 92 ASN A CA 1
ATOM 739 C C . ASN A 1 92 ? 2.027 -13.256 -0.922 1.00 87.94 92 ASN A C 1
ATOM 741 O O . ASN A 1 92 ? 1.747 -14.449 -1.043 1.00 87.94 92 ASN A O 1
ATOM 745 N N . VAL A 1 93 ? 1.906 -12.641 0.263 1.00 86.75 93 VAL A N 1
ATOM 746 C CA . VAL A 1 93 ? 1.321 -13.321 1.435 1.00 86.75 93 VAL A CA 1
ATOM 747 C C . VAL A 1 93 ? -0.138 -13.704 1.165 1.00 86.75 93 VAL A C 1
ATOM 749 O O . VAL A 1 93 ? -0.536 -14.831 1.461 1.00 86.75 93 VAL A O 1
ATOM 752 N N . LEU A 1 94 ? -0.905 -12.811 0.534 1.00 87.38 94 LEU A N 1
ATOM 753 C CA . LEU A 1 94 ? -2.325 -13.013 0.237 1.00 87.38 94 LEU A CA 1
ATOM 754 C C . LEU A 1 94 ? -2.551 -14.020 -0.898 1.00 87.38 94 LEU A C 1
ATOM 756 O O . LEU A 1 94 ? -3.422 -14.875 -0.779 1.00 87.38 94 LEU A O 1
ATOM 760 N N . PHE A 1 95 ? -1.779 -13.946 -1.985 1.00 88.44 95 PHE A N 1
ATOM 761 C CA . PHE A 1 95 ? -2.057 -14.701 -3.219 1.00 88.44 95 PHE A CA 1
ATOM 762 C C . PHE A 1 95 ? -1.083 -15.850 -3.497 1.00 88.44 95 PHE A C 1
ATOM 764 O O . PHE A 1 95 ? -1.360 -16.693 -4.344 1.00 88.44 95 PHE A O 1
ATOM 771 N N . GLY A 1 96 ? 0.026 -15.942 -2.762 1.00 84.75 96 GLY A N 1
ATOM 772 C CA . GLY A 1 96 ? 1.085 -16.918 -3.009 1.00 84.75 96 GLY A CA 1
ATOM 773 C C . GLY A 1 96 ? 2.402 -16.286 -3.442 1.00 84.75 96 GLY A C 1
ATOM 774 O O . GLY A 1 96 ? 2.442 -15.183 -3.994 1.00 84.75 96 GLY A O 1
ATOM 775 N N . GLU A 1 97 ? 3.484 -17.017 -3.170 1.00 73.88 97 GLU A N 1
ATOM 776 C CA . GLU A 1 97 ? 4.815 -16.684 -3.674 1.00 73.88 97 GLU A CA 1
ATOM 777 C C . GLU A 1 97 ? 4.777 -16.635 -5.212 1.00 73.88 97 GLU A C 1
ATOM 779 O O . GLU A 1 97 ? 3.968 -17.315 -5.843 1.00 73.88 97 GLU A O 1
ATOM 784 N N . ASP A 1 98 ? 5.599 -15.767 -5.801 1.00 72.81 98 ASP A N 1
ATOM 785 C CA . ASP A 1 98 ? 5.735 -15.567 -7.252 1.00 72.81 98 ASP A CA 1
ATOM 786 C C . ASP A 1 98 ? 4.552 -14.937 -8.012 1.00 72.81 98 ASP A C 1
ATOM 788 O O . ASP A 1 98 ? 4.619 -14.819 -9.239 1.00 72.81 98 ASP A O 1
ATOM 792 N N . THR A 1 99 ? 3.508 -14.457 -7.324 1.00 77.19 99 THR A N 1
ATOM 793 C CA . THR A 1 99 ? 2.352 -13.804 -7.979 1.00 77.19 99 THR A CA 1
ATOM 794 C C . THR A 1 99 ? 2.680 -12.433 -8.580 1.00 77.19 99 THR A C 1
ATOM 796 O O . THR A 1 99 ? 2.136 -12.073 -9.632 1.00 77.19 99 THR A O 1
ATOM 799 N N . VAL A 1 100 ? 3.608 -11.697 -7.961 1.00 80.56 100 VAL A N 1
ATOM 800 C CA . VAL A 1 100 ? 4.144 -10.430 -8.472 1.00 80.56 100 VAL A CA 1
ATOM 801 C C . VAL A 1 100 ? 5.660 -10.506 -8.602 1.00 80.56 100 VAL A C 1
ATOM 803 O O . VAL A 1 100 ? 6.377 -10.709 -7.621 1.00 80.56 100 VAL A O 1
ATOM 806 N N . GLY A 1 101 ? 6.151 -10.247 -9.812 1.00 69.81 101 GLY A N 1
ATOM 807 C CA . GLY A 1 101 ? 7.541 -9.897 -10.070 1.00 69.81 101 GLY A CA 1
ATOM 808 C C . GLY A 1 101 ? 8.540 -11.033 -10.106 1.00 69.81 101 GLY A C 1
ATOM 809 O O . GLY A 1 101 ? 9.716 -10.747 -10.295 1.00 69.81 101 GLY A O 1
ATOM 810 N N . SER A 1 102 ? 8.111 -12.290 -10.022 1.00 70.38 102 SER A N 1
ATOM 811 C CA . SER A 1 102 ? 8.979 -13.467 -10.182 1.00 70.38 102 SER A CA 1
ATOM 812 C C . SER A 1 102 ? 9.825 -13.427 -11.465 1.00 70.38 102 SER A C 1
ATOM 814 O O . SER A 1 102 ? 11.009 -13.780 -11.457 1.00 70.38 102 SER A O 1
ATOM 816 N N . MET A 1 103 ? 9.265 -12.911 -12.566 1.00 68.19 103 MET A N 1
ATOM 817 C CA . MET A 1 103 ? 9.983 -12.795 -13.839 1.00 68.19 103 MET A CA 1
ATOM 818 C C . MET A 1 103 ? 11.088 -11.728 -13.831 1.00 68.19 103 MET A C 1
ATOM 820 O O . MET A 1 103 ? 12.129 -11.937 -14.453 1.00 68.19 103 MET A O 1
ATOM 824 N N . LEU A 1 104 ? 10.886 -10.603 -13.136 1.00 73.50 104 LEU A N 1
ATOM 825 C CA . LEU A 1 104 ? 11.801 -9.459 -13.179 1.00 73.50 104 LEU A CA 1
ATOM 826 C C . LEU A 1 104 ? 12.774 -9.426 -11.991 1.00 73.50 104 LEU A C 1
ATOM 828 O O . LEU A 1 104 ? 13.945 -9.098 -12.169 1.00 73.50 104 LEU A O 1
ATOM 832 N N . THR A 1 105 ? 12.334 -9.788 -10.784 1.00 71.69 105 THR A N 1
ATOM 833 C CA . THR A 1 105 ? 13.189 -9.788 -9.584 1.00 71.69 105 THR A CA 1
ATOM 834 C C . THR A 1 105 ? 14.358 -10.759 -9.720 1.00 71.69 105 THR A C 1
ATOM 836 O O . THR A 1 105 ? 15.458 -10.442 -9.279 1.00 71.69 105 THR A O 1
ATOM 839 N N . SER A 1 106 ? 14.165 -11.882 -10.421 1.00 79.31 106 SER A N 1
ATOM 840 C CA . SER A 1 106 ? 15.228 -12.846 -10.742 1.00 79.31 106 SER A CA 1
ATOM 841 C C . SER A 1 106 ? 16.300 -12.310 -11.702 1.00 79.31 106 SER A C 1
ATOM 843 O O . SER A 1 106 ? 17.351 -12.931 -11.856 1.00 79.31 106 SER A O 1
ATOM 845 N N . LYS A 1 107 ? 16.056 -11.169 -12.359 1.00 85.06 107 LYS A N 1
ATOM 846 C CA . LYS A 1 107 ? 17.005 -10.497 -13.261 1.00 85.06 107 LYS A CA 1
ATOM 847 C C . LYS A 1 107 ? 17.804 -9.391 -12.575 1.00 85.06 107 LYS A C 1
ATOM 849 O O . LYS A 1 107 ? 18.647 -8.784 -13.229 1.00 85.06 107 LYS A O 1
ATOM 854 N N . PHE A 1 108 ? 17.550 -9.133 -11.292 1.00 87.75 108 PHE A N 1
ATOM 855 C CA . PHE A 1 108 ? 18.266 -8.135 -10.507 1.00 87.75 108 PHE A CA 1
ATOM 856 C C . PHE A 1 108 ? 19.274 -8.772 -9.529 1.00 87.75 108 PHE A C 1
ATOM 858 O O . PHE A 1 108 ? 19.029 -9.871 -9.028 1.00 87.75 108 PHE A O 1
ATOM 865 N N . PRO A 1 109 ? 20.395 -8.089 -9.220 1.00 91.94 109 PRO A N 1
ATOM 866 C CA . PRO A 1 109 ? 20.790 -6.776 -9.741 1.00 91.94 109 PRO A CA 1
ATOM 867 C C . PRO A 1 109 ? 21.155 -6.818 -11.236 1.00 91.94 109 PRO A C 1
ATOM 869 O O . PRO A 1 109 ? 21.669 -7.820 -11.724 1.00 91.94 109 PRO A O 1
ATOM 872 N N . PHE A 1 110 ? 20.884 -5.728 -11.957 1.00 92.38 110 PHE A N 1
ATOM 873 C CA . PHE A 1 110 ? 21.115 -5.608 -13.402 1.00 92.38 110 PHE A CA 1
ATOM 874 C C . PHE A 1 110 ? 22.075 -4.451 -13.672 1.00 92.38 110 PHE A C 1
ATOM 876 O O . PHE A 1 110 ? 21.822 -3.341 -13.210 1.00 92.38 110 PHE A O 1
ATOM 883 N N . VAL A 1 111 ? 23.159 -4.682 -14.412 1.00 93.69 111 VAL A N 1
ATOM 884 C CA . VAL A 1 111 ? 24.185 -3.661 -14.684 1.00 93.69 111 VAL A CA 1
ATOM 885 C C . VAL A 1 111 ? 24.116 -3.222 -16.142 1.00 93.69 111 VAL A C 1
ATOM 887 O O . VAL A 1 111 ? 24.058 -4.064 -17.031 1.00 93.69 111 VAL A O 1
ATOM 890 N N . ILE A 1 112 ? 24.131 -1.908 -16.388 1.00 93.44 112 ILE A N 1
ATOM 891 C CA . ILE A 1 112 ? 24.062 -1.334 -17.740 1.00 93.44 112 ILE A CA 1
ATOM 892 C C . ILE A 1 112 ? 25.451 -0.844 -18.168 1.00 93.44 112 ILE A C 1
ATOM 894 O O . ILE A 1 112 ? 25.915 0.217 -17.732 1.00 93.44 112 ILE A O 1
ATOM 898 N N . HIS A 1 113 ? 26.114 -1.603 -19.041 1.00 92.62 113 HIS A N 1
ATOM 899 C CA . HIS A 1 113 ? 27.427 -1.262 -19.587 1.00 92.62 113 HIS A CA 1
ATOM 900 C C . HIS A 1 113 ? 27.332 -0.602 -20.966 1.00 92.62 113 HIS A C 1
ATOM 902 O O . HIS A 1 113 ? 28.107 0.314 -21.263 1.00 92.62 113 HIS A O 1
ATOM 908 N N . ASN A 1 114 ? 26.389 -1.048 -21.797 1.00 94.12 114 ASN A N 1
ATOM 909 C CA . ASN A 1 114 ? 26.268 -0.667 -23.204 1.00 94.12 114 ASN A CA 1
ATOM 910 C C . ASN A 1 114 ? 24.796 -0.473 -23.646 1.00 94.12 114 ASN A C 1
ATOM 912 O O . ASN A 1 114 ? 23.870 -0.528 -22.838 1.00 94.12 114 ASN A O 1
ATOM 916 N N . GLU A 1 115 ? 24.592 -0.186 -24.936 1.00 94.31 115 GLU A N 1
ATOM 917 C CA . GLU A 1 115 ? 23.259 0.026 -25.526 1.00 94.31 115 GLU A CA 1
ATOM 918 C C . GLU A 1 115 ? 22.390 -1.235 -25.534 1.00 94.31 115 GLU A C 1
ATOM 920 O O . GLU A 1 115 ? 21.180 -1.136 -25.340 1.00 94.31 115 GLU A O 1
ATOM 925 N N . ASP A 1 116 ? 22.979 -2.416 -25.717 1.00 95.50 116 ASP A N 1
ATOM 926 C CA . ASP A 1 116 ? 22.228 -3.674 -25.723 1.00 95.50 116 ASP A CA 1
ATOM 927 C C . ASP A 1 116 ? 21.653 -3.961 -24.329 1.00 95.50 116 ASP A C 1
ATOM 929 O O . ASP A 1 116 ? 20.478 -4.315 -24.205 1.00 95.50 116 ASP A O 1
ATOM 933 N N . ASP A 1 117 ? 22.426 -3.697 -23.269 1.00 94.69 117 ASP A N 1
ATOM 934 C CA . ASP A 1 117 ? 21.951 -3.785 -21.882 1.00 94.69 117 ASP A CA 1
ATOM 935 C C . ASP A 1 117 ? 20.805 -2.793 -21.626 1.00 94.69 117 ASP A C 1
ATOM 937 O O . ASP A 1 117 ? 19.826 -3.109 -20.945 1.00 94.69 117 ASP A O 1
ATOM 941 N N . LEU A 1 118 ? 20.902 -1.585 -22.196 1.00 92.50 118 LEU A N 1
ATOM 942 C CA . LEU A 1 118 ? 19.866 -0.558 -22.097 1.00 92.50 118 LEU A CA 1
ATOM 943 C C . LEU A 1 118 ? 18.576 -0.976 -22.821 1.00 92.50 118 LEU A C 1
ATOM 945 O O . LEU A 1 118 ? 17.477 -0.758 -22.309 1.00 92.50 118 LEU A O 1
ATOM 949 N N . ILE A 1 119 ? 18.683 -1.596 -23.996 1.00 93.12 119 ILE A N 1
ATOM 950 C CA . ILE A 1 119 ? 17.541 -2.174 -24.716 1.00 93.12 119 ILE A CA 1
ATOM 951 C C . ILE A 1 119 ? 16.922 -3.305 -23.889 1.00 93.12 119 ILE A C 1
ATOM 953 O O . ILE A 1 119 ? 15.699 -3.355 -23.731 1.00 93.12 119 ILE A O 1
ATOM 957 N N . GLN A 1 120 ? 17.755 -4.171 -23.309 1.00 93.00 120 GLN A N 1
ATOM 958 C CA . GLN A 1 120 ? 17.307 -5.302 -22.509 1.00 93.00 120 GLN A CA 1
ATOM 959 C C . GLN A 1 120 ? 16.541 -4.853 -21.262 1.00 93.00 120 GLN A C 1
ATOM 961 O O . GLN A 1 120 ? 15.422 -5.318 -21.045 1.00 93.00 120 GLN A O 1
ATOM 966 N N . ILE A 1 121 ? 17.079 -3.921 -20.467 1.00 91.44 121 ILE A N 1
ATOM 967 C CA . ILE A 1 121 ? 16.385 -3.445 -19.261 1.00 91.44 121 ILE A CA 1
ATOM 968 C C . ILE A 1 121 ? 15.082 -2.719 -19.603 1.00 91.44 121 ILE A C 1
ATOM 970 O O . ILE A 1 121 ? 14.089 -2.871 -18.897 1.00 91.44 121 ILE A O 1
ATOM 974 N N . LYS A 1 122 ? 15.035 -1.983 -20.720 1.00 91.12 122 LYS A N 1
ATOM 975 C CA . LYS A 1 122 ? 13.798 -1.353 -21.199 1.00 91.12 122 LYS A CA 1
ATOM 976 C C . LYS A 1 122 ? 12.735 -2.392 -21.548 1.00 91.12 122 LYS A C 1
ATOM 978 O O . LYS A 1 122 ? 11.593 -2.230 -21.129 1.00 91.12 122 LYS A O 1
ATOM 983 N N . SER A 1 123 ? 13.107 -3.455 -22.265 1.00 91.06 123 SER A N 1
ATOM 984 C CA . SER A 1 123 ? 12.194 -4.568 -22.564 1.00 91.06 123 SER A CA 1
ATOM 985 C C . SER A 1 123 ? 11.687 -5.220 -21.281 1.00 91.06 123 SER A C 1
ATOM 987 O O . SER A 1 123 ? 10.485 -5.382 -21.110 1.00 91.06 123 SER A O 1
ATOM 989 N N . LEU A 1 124 ? 12.591 -5.501 -20.338 1.00 90.56 124 LEU A N 1
ATOM 990 C CA . LEU A 1 124 ? 12.258 -6.097 -19.045 1.00 90.56 124 LEU A CA 1
ATOM 991 C C . LEU A 1 124 ? 11.260 -5.248 -18.241 1.00 90.56 124 LEU A C 1
ATOM 993 O O . LEU A 1 124 ? 10.324 -5.791 -17.656 1.00 90.56 124 LEU A O 1
ATOM 997 N N . LEU A 1 125 ? 11.427 -3.922 -18.223 1.00 90.75 125 LEU A N 1
ATOM 998 C CA . LEU A 1 125 ? 10.493 -3.019 -17.547 1.00 90.75 125 LEU A CA 1
ATOM 999 C C . LEU A 1 125 ? 9.122 -2.966 -18.243 1.00 90.75 125 LEU A C 1
ATOM 1001 O O . LEU A 1 125 ? 8.105 -2.894 -17.556 1.00 90.75 125 LEU A O 1
ATOM 1005 N N . ILE A 1 126 ? 9.077 -3.024 -19.580 1.00 90.50 126 ILE A N 1
ATOM 1006 C CA . ILE A 1 126 ? 7.823 -3.085 -20.355 1.00 90.50 126 ILE A CA 1
ATOM 1007 C C . ILE A 1 126 ? 7.080 -4.392 -20.085 1.00 90.50 126 ILE A C 1
ATOM 1009 O O . ILE A 1 126 ? 5.877 -4.372 -19.820 1.00 90.50 126 ILE A O 1
ATOM 1013 N N . ASP A 1 127 ? 7.784 -5.519 -20.114 1.00 89.56 127 ASP A N 1
ATOM 1014 C CA . ASP A 1 127 ? 7.191 -6.822 -19.828 1.00 89.56 127 ASP A CA 1
ATOM 1015 C C . ASP A 1 127 ? 6.649 -6.850 -18.398 1.00 89.56 127 ASP A C 1
ATOM 1017 O O . ASP A 1 127 ? 5.482 -7.168 -18.176 1.00 89.56 127 ASP A O 1
ATOM 1021 N N . PHE A 1 128 ? 7.443 -6.410 -17.422 1.00 90.00 128 PHE A N 1
ATOM 1022 C CA . PHE A 1 128 ? 6.998 -6.327 -16.035 1.00 90.00 128 PHE A CA 1
ATOM 1023 C C . PHE A 1 128 ? 5.806 -5.386 -15.844 1.00 90.00 128 PHE A C 1
ATOM 1025 O O . PHE A 1 128 ? 4.897 -5.696 -15.073 1.00 90.00 128 PHE A O 1
ATOM 1032 N N . TRP A 1 129 ? 5.759 -4.262 -16.562 1.00 91.25 129 TRP A N 1
ATOM 1033 C CA . TRP A 1 129 ? 4.594 -3.385 -16.540 1.00 91.25 129 TRP A CA 1
ATOM 1034 C C . TRP A 1 129 ? 3.320 -4.130 -16.959 1.00 91.25 129 TRP A C 1
ATOM 1036 O O . TRP A 1 129 ? 2.322 -4.110 -16.236 1.00 91.25 129 TRP A O 1
ATOM 1046 N N . ASN A 1 130 ? 3.371 -4.819 -18.098 1.00 90.19 130 ASN A N 1
ATOM 1047 C CA . ASN A 1 130 ? 2.215 -5.500 -18.677 1.00 90.19 130 ASN A CA 1
ATOM 1048 C C . ASN A 1 130 ? 1.791 -6.734 -17.874 1.00 90.19 130 ASN A C 1
ATOM 1050 O O . ASN A 1 130 ? 0.595 -6.958 -17.677 1.00 90.19 130 ASN A O 1
ATOM 1054 N N . PHE A 1 131 ? 2.754 -7.530 -17.409 1.00 88.62 131 PHE A N 1
ATOM 1055 C CA . PHE A 1 131 ? 2.477 -8.799 -16.746 1.00 88.62 131 PHE A CA 1
ATOM 1056 C C . PHE A 1 131 ? 2.246 -8.662 -15.244 1.00 88.62 131 PHE A C 1
ATOM 1058 O O . PHE A 1 131 ? 1.470 -9.442 -14.703 1.00 88.62 131 PHE A O 1
ATOM 1065 N N . ASP A 1 132 ? 2.860 -7.694 -14.561 1.00 89.81 132 ASP A N 1
ATOM 1066 C CA . ASP A 1 132 ? 2.822 -7.597 -13.096 1.00 89.81 132 ASP A CA 1
ATOM 1067 C C . ASP A 1 132 ? 2.286 -6.260 -12.592 1.00 89.81 132 ASP A C 1
ATOM 1069 O O . ASP A 1 132 ? 1.297 -6.242 -11.853 1.00 89.81 132 ASP A O 1
ATOM 1073 N N . ALA A 1 133 ? 2.904 -5.146 -12.996 1.00 91.56 133 ALA A N 1
ATOM 1074 C CA . ALA A 1 133 ? 2.624 -3.838 -12.410 1.00 91.56 133 ALA A CA 1
ATOM 1075 C C . ALA A 1 133 ? 1.187 -3.384 -12.669 1.00 91.56 133 ALA A C 1
ATOM 1077 O O . ALA A 1 133 ? 0.467 -3.057 -11.728 1.00 91.56 133 ALA A O 1
ATOM 1078 N N . LYS A 1 134 ? 0.736 -3.416 -13.929 1.00 92.44 134 LYS A N 1
ATOM 1079 C CA . LYS A 1 134 ? -0.620 -2.995 -14.282 1.00 92.44 134 LYS A CA 1
ATOM 1080 C C . LYS A 1 134 ? -1.681 -3.869 -13.592 1.00 92.44 134 LYS A C 1
ATOM 1082 O O . LYS A 1 134 ? -2.523 -3.289 -12.910 1.00 92.44 134 LYS A O 1
ATOM 1087 N N . PRO A 1 135 ? -1.642 -5.218 -13.651 1.00 93.19 135 PRO A N 1
ATOM 1088 C CA . PRO A 1 135 ? -2.578 -6.046 -12.887 1.00 93.19 135 PRO A CA 1
ATOM 1089 C C . PRO A 1 135 ? -2.557 -5.770 -11.380 1.00 93.19 135 PRO A C 1
ATOM 1091 O O . PRO A 1 135 ? -3.604 -5.783 -10.737 1.00 93.19 135 PRO A O 1
ATOM 1094 N N . PHE A 1 136 ? -1.380 -5.520 -10.797 1.00 93.62 136 PHE A N 1
ATOM 1095 C CA . PHE A 1 136 ? -1.248 -5.175 -9.379 1.00 93.62 136 PHE A CA 1
ATOM 1096 C C . PHE A 1 136 ? -1.937 -3.841 -9.056 1.00 93.62 136 PHE A C 1
ATOM 1098 O O . PHE A 1 136 ? -2.693 -3.749 -8.090 1.00 93.62 136 PHE A O 1
ATOM 1105 N N . PHE A 1 137 ? -1.738 -2.824 -9.892 1.00 93.94 137 PHE A N 1
ATOM 1106 C CA . PHE A 1 137 ? -2.366 -1.512 -9.750 1.00 93.94 137 PHE A CA 1
ATOM 1107 C C . PHE A 1 137 ? -3.870 -1.509 -10.025 1.00 93.94 137 PHE A C 1
ATOM 1109 O O . PHE A 1 137 ? -4.597 -0.748 -9.382 1.00 93.94 137 PHE A O 1
ATOM 1116 N N . ASP A 1 138 ? -4.338 -2.347 -10.948 1.00 93.44 138 ASP A N 1
ATOM 1117 C CA . ASP A 1 138 ? -5.761 -2.558 -11.216 1.00 93.44 138 ASP A CA 1
ATOM 1118 C C . ASP A 1 138 ? -6.431 -3.288 -10.041 1.00 93.44 138 ASP A C 1
ATOM 1120 O O . ASP A 1 138 ? -7.563 -2.977 -9.667 1.00 93.44 138 ASP A O 1
ATOM 1124 N N . TYR A 1 139 ? -5.729 -4.245 -9.423 1.00 94.38 139 TYR A N 1
ATOM 1125 C CA . TYR A 1 139 ? -6.241 -4.956 -8.258 1.00 94.38 139 TYR A CA 1
ATOM 1126 C C . TYR A 1 139 ? -6.375 -4.025 -7.054 1.00 94.38 139 TYR A C 1
ATOM 1128 O O . TYR A 1 139 ? -7.421 -4.034 -6.419 1.00 94.38 139 TYR A O 1
ATOM 1136 N N . TRP A 1 140 ? -5.352 -3.227 -6.747 1.00 93.38 140 TRP A N 1
ATOM 1137 C CA . TRP A 1 140 ? -5.343 -2.296 -5.613 1.00 93.38 140 TRP A CA 1
ATOM 1138 C C . TRP A 1 140 ? -5.693 -0.884 -6.076 1.00 93.38 140 TRP A C 1
ATOM 1140 O O . TRP A 1 140 ? -4.876 0.041 -6.038 1.00 93.38 140 TRP A O 1
ATOM 1150 N N . SER A 1 141 ? -6.911 -0.734 -6.580 1.00 92.00 141 SER A N 1
ATOM 1151 C CA . SER A 1 141 ? -7.373 0.499 -7.219 1.00 92.00 141 SER A CA 1
ATOM 1152 C C . SER A 1 141 ? -8.276 1.331 -6.314 1.00 92.00 141 SER A C 1
ATOM 1154 O O 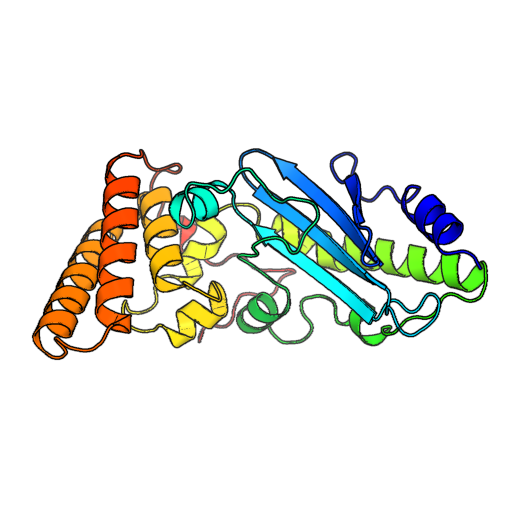. SER A 1 141 ? -8.370 2.544 -6.505 1.00 92.00 141 SER A O 1
ATOM 1156 N N . ASN A 1 142 ? -8.900 0.698 -5.322 1.00 92.69 142 ASN A N 1
ATOM 1157 C CA . ASN A 1 142 ? -9.855 1.293 -4.406 1.00 92.69 142 ASN A CA 1
ATOM 1158 C C . ASN A 1 142 ? -9.526 0.917 -2.953 1.00 92.69 142 ASN A C 1
ATOM 1160 O O . ASN A 1 142 ? -8.997 -0.155 -2.668 1.00 92.69 142 ASN A O 1
ATOM 1164 N N . LEU A 1 143 ? -9.882 1.793 -2.017 1.00 92.00 143 LEU A N 1
ATOM 1165 C CA . LEU A 1 143 ? -9.771 1.529 -0.587 1.00 92.00 143 LEU A CA 1
ATOM 1166 C C . LEU A 1 143 ? -10.620 0.320 -0.148 1.00 92.00 143 LEU A C 1
ATOM 1168 O O . LEU A 1 143 ? -10.242 -0.394 0.778 1.00 92.00 143 LEU A O 1
ATOM 1172 N N . SER A 1 144 ? -11.742 0.056 -0.825 1.00 93.75 144 SER A N 1
ATOM 1173 C CA . SER A 1 144 ? -12.584 -1.109 -0.542 1.00 93.75 144 SER A CA 1
ATOM 1174 C C . SER A 1 144 ? -11.917 -2.444 -0.883 1.00 93.75 144 SER A C 1
ATOM 1176 O O . SER A 1 144 ? -12.314 -3.463 -0.324 1.00 93.75 144 SER A O 1
ATOM 1178 N N . ASP A 1 145 ? -10.863 -2.455 -1.710 1.00 93.62 145 ASP A N 1
ATOM 1179 C CA . ASP A 1 145 ? -10.140 -3.679 -2.087 1.00 93.62 145 ASP A CA 1
ATOM 1180 C C . ASP A 1 145 ? -9.470 -4.363 -0.883 1.00 93.62 145 ASP A C 1
ATOM 1182 O O . ASP A 1 145 ? -9.125 -5.543 -0.949 1.00 93.62 145 ASP A O 1
ATOM 1186 N N . PHE A 1 146 ? -9.304 -3.643 0.233 1.00 93.12 146 PHE A N 1
ATOM 1187 C CA . PHE A 1 146 ? -8.798 -4.205 1.481 1.00 93.12 146 PHE A CA 1
ATOM 1188 C C . PHE A 1 146 ? -9.871 -4.914 2.314 1.00 93.12 146 PHE A C 1
ATOM 1190 O O . PHE A 1 146 ? -9.513 -5.793 3.093 1.00 93.12 146 PHE A O 1
ATOM 1197 N N . LEU A 1 147 ? -11.158 -4.563 2.183 1.00 93.50 147 LEU A N 1
ATOM 1198 C CA . LEU A 1 147 ? -12.221 -5.029 3.089 1.00 93.50 147 LEU A CA 1
ATOM 1199 C C . LEU A 1 147 ? -12.299 -6.555 3.254 1.00 93.50 147 LEU A C 1
ATOM 1201 O O . LEU A 1 147 ? -12.387 -6.980 4.408 1.00 93.50 147 LEU A O 1
ATOM 1205 N N . PRO A 1 148 ? -12.168 -7.387 2.196 1.00 91.94 148 PRO A N 1
ATOM 1206 C CA . PRO A 1 148 ? -12.188 -8.847 2.343 1.00 91.94 148 PRO A CA 1
ATOM 1207 C C . PRO A 1 148 ? -11.144 -9.390 3.330 1.00 91.94 148 PRO A C 1
ATOM 1209 O O . PRO A 1 148 ? -11.313 -10.467 3.892 1.00 91.94 148 PRO A O 1
ATOM 1212 N N . PHE A 1 149 ? -10.060 -8.646 3.549 1.00 90.38 149 PHE A N 1
ATOM 1213 C CA . PHE A 1 149 ? -8.927 -9.041 4.385 1.00 90.38 149 PHE A CA 1
ATOM 1214 C C . PHE A 1 149 ? -8.977 -8.449 5.797 1.00 90.38 149 PHE A C 1
ATOM 1216 O O . PHE A 1 149 ? -8.128 -8.759 6.630 1.00 90.38 149 PHE A O 1
ATOM 1223 N N . LEU A 1 150 ? -9.939 -7.565 6.074 1.00 90.56 150 LEU A N 1
ATOM 1224 C CA . LEU A 1 150 ? -10.041 -6.860 7.353 1.00 90.56 150 LEU A CA 1
ATOM 1225 C C . LEU A 1 150 ? -11.096 -7.450 8.283 1.00 90.56 150 LEU A C 1
ATOM 1227 O O . LEU A 1 150 ? -11.182 -7.001 9.424 1.00 90.56 150 LEU A O 1
ATOM 1231 N N . GLU A 1 151 ? -11.823 -8.483 7.860 1.00 88.69 151 GLU A N 1
ATOM 1232 C CA . GLU A 1 151 ? -12.826 -9.169 8.688 1.00 88.69 151 GLU A CA 1
ATOM 1233 C C . GLU A 1 151 ? -12.237 -10.061 9.792 1.00 88.69 151 GLU A C 1
ATOM 1235 O O . GLU A 1 151 ? -12.988 -10.639 10.574 1.00 88.69 151 GLU A O 1
ATOM 1240 N N . VAL A 1 152 ? -10.906 -10.131 9.907 1.00 81.44 152 VAL A N 1
ATOM 1241 C CA . VAL A 1 152 ? -10.222 -10.792 11.027 1.00 81.44 152 VAL A CA 1
ATOM 1242 C C . VAL A 1 152 ? -10.577 -10.153 12.375 1.00 81.44 152 VAL A C 1
ATOM 1244 O O . VAL A 1 152 ? -10.950 -8.970 12.454 1.00 81.44 152 VAL A O 1
ATOM 1247 N N . ASP A 1 153 ? -10.403 -10.929 13.447 1.00 77.62 153 ASP A N 1
ATOM 1248 C CA . ASP A 1 153 ? -10.634 -10.483 14.820 1.00 77.62 153 ASP A CA 1
ATOM 1249 C C . ASP A 1 153 ? -9.929 -9.154 15.118 1.00 77.62 153 ASP A C 1
ATOM 1251 O O . ASP A 1 153 ? -8.837 -8.855 14.626 1.00 77.62 153 ASP A O 1
ATOM 1255 N N . PHE A 1 154 ? -10.548 -8.329 15.967 1.00 77.75 154 PHE A N 1
ATOM 1256 C CA . PHE A 1 154 ? -10.048 -6.986 16.298 1.00 77.75 154 PHE A CA 1
ATOM 1257 C C . PHE A 1 154 ? -8.632 -6.996 16.892 1.00 77.75 154 PHE A C 1
ATOM 1259 O O . PHE A 1 154 ? -7.935 -5.979 16.860 1.00 77.75 154 PHE A O 1
ATOM 1266 N N . GLU A 1 155 ? -8.214 -8.139 17.433 1.00 71.94 155 GLU A N 1
ATOM 1267 C CA . GLU A 1 155 ? -6.928 -8.329 18.091 1.00 71.94 155 GLU A CA 1
ATOM 1268 C C . GLU A 1 155 ? -5.868 -8.996 17.216 1.00 71.94 155 GLU A C 1
ATOM 1270 O O . GLU A 1 155 ? -4.706 -9.044 17.627 1.00 71.94 155 GLU A O 1
ATOM 1275 N N . ASP A 1 156 ? -6.217 -9.462 16.015 1.00 80.12 156 ASP A N 1
ATOM 1276 C CA . ASP A 1 156 ? -5.279 -10.172 15.151 1.00 80.12 156 ASP A CA 1
ATOM 1277 C C . ASP A 1 156 ? -4.363 -9.211 14.377 1.00 80.12 156 ASP A C 1
ATOM 1279 O O . ASP A 1 156 ? -4.424 -9.028 13.159 1.00 80.12 156 ASP A O 1
ATOM 1283 N N . TYR A 1 157 ? -3.498 -8.535 15.133 1.00 76.62 157 TYR A N 1
ATOM 1284 C CA . TYR A 1 157 ? -2.520 -7.587 14.610 1.00 76.62 157 TYR A CA 1
ATOM 1285 C C . TYR A 1 157 ? -1.564 -8.236 13.610 1.00 76.62 157 TYR A C 1
ATOM 1287 O O . TYR A 1 157 ? -1.047 -7.547 12.733 1.00 76.62 157 TYR A O 1
ATOM 1295 N N . ARG A 1 158 ? -1.292 -9.538 13.752 1.00 79.44 158 ARG A N 1
ATOM 1296 C CA . ARG A 1 158 ? -0.320 -10.239 12.919 1.00 79.44 158 ARG A CA 1
ATOM 1297 C C . ARG A 1 158 ? -0.872 -10.397 11.511 1.00 79.44 158 ARG A C 1
ATOM 1299 O O . ARG A 1 158 ? -0.210 -9.979 10.564 1.00 79.44 158 ARG A O 1
ATOM 1306 N N . SER A 1 159 ? -2.097 -10.890 11.404 1.00 81.25 159 SER A N 1
ATOM 1307 C CA . SER A 1 159 ? -2.803 -11.055 10.135 1.00 81.25 159 SER A CA 1
ATOM 1308 C C . SER A 1 159 ? -3.080 -9.703 9.482 1.00 81.25 159 SER A C 1
ATOM 1310 O O . SER A 1 159 ? -2.829 -9.510 8.296 1.00 81.25 159 SER A O 1
ATOM 1312 N N . MET A 1 160 ? -3.443 -8.683 10.268 1.00 83.88 160 MET A N 1
ATOM 1313 C CA . MET A 1 160 ? -3.606 -7.322 9.742 1.00 83.88 160 MET A CA 1
ATOM 1314 C C . MET A 1 160 ? -2.295 -6.709 9.226 1.00 83.88 160 MET A C 1
ATOM 1316 O O . MET A 1 160 ? -2.297 -6.046 8.190 1.00 83.88 160 MET A O 1
ATOM 1320 N N . ASN A 1 161 ? -1.163 -6.930 9.902 1.00 84.94 161 ASN A N 1
ATOM 1321 C CA . ASN A 1 161 ? 0.141 -6.447 9.435 1.00 84.94 161 ASN A CA 1
ATOM 1322 C C . ASN A 1 161 ? 0.574 -7.128 8.128 1.00 84.94 161 ASN A C 1
ATOM 1324 O O . ASN A 1 161 ? 1.238 -6.488 7.313 1.00 84.94 161 ASN A O 1
ATOM 1328 N N . ASN A 1 162 ? 0.166 -8.382 7.902 1.00 82.69 162 ASN A N 1
ATOM 1329 C CA . ASN A 1 162 ? 0.392 -9.090 6.639 1.00 82.69 162 ASN A CA 1
ATOM 1330 C C . ASN A 1 162 ? -0.373 -8.464 5.456 1.00 82.69 162 ASN A C 1
ATOM 1332 O O . ASN A 1 162 ? -0.000 -8.690 4.308 1.00 82.69 162 ASN A O 1
ATOM 1336 N N . VAL A 1 163 ? -1.404 -7.656 5.729 1.00 83.75 163 VAL A N 1
ATOM 1337 C CA . VAL A 1 163 ? -2.234 -6.981 4.717 1.00 83.75 163 VAL A CA 1
ATOM 1338 C C . VAL A 1 163 ? -1.863 -5.502 4.576 1.00 83.75 163 VAL A C 1
ATOM 1340 O O . VAL A 1 163 ? -1.680 -5.008 3.468 1.00 83.75 163 VAL A O 1
ATOM 1343 N N . LEU A 1 164 ? -1.778 -4.775 5.694 1.00 85.69 164 LEU A N 1
ATOM 1344 C CA . LEU A 1 164 ? -1.710 -3.306 5.737 1.00 85.69 164 LEU A CA 1
ATOM 1345 C C . LEU A 1 164 ? -0.328 -2.759 6.139 1.00 85.69 164 LEU A C 1
ATOM 1347 O O . LEU A 1 164 ? -0.100 -1.542 6.091 1.00 85.69 164 LEU A O 1
ATOM 1351 N N . GLY A 1 165 ? 0.595 -3.637 6.545 1.00 85.19 165 GLY A N 1
ATOM 1352 C CA . GLY A 1 165 ? 1.930 -3.273 7.011 1.00 85.19 165 GLY A CA 1
ATOM 1353 C C . GLY A 1 165 ? 1.917 -2.511 8.338 1.00 85.19 165 GLY A C 1
ATOM 1354 O O . GLY A 1 165 ? 1.153 -2.817 9.247 1.00 85.19 165 GLY A O 1
ATOM 1355 N N . VAL A 1 166 ? 2.792 -1.510 8.463 1.00 84.56 166 VAL A N 1
ATOM 1356 C CA . VAL A 1 166 ? 2.888 -0.663 9.666 1.00 84.56 166 VAL A CA 1
ATOM 1357 C C . VAL A 1 166 ? 1.566 0.076 9.907 1.00 84.56 166 VAL A C 1
ATOM 1359 O O . VAL A 1 166 ? 0.885 0.450 8.953 1.00 84.56 166 VAL A O 1
ATOM 1362 N N . ASP A 1 167 ? 1.208 0.282 11.176 1.00 88.75 167 ASP A N 1
ATOM 1363 C CA . ASP A 1 167 ? -0.028 0.946 11.611 1.00 88.75 167 ASP A CA 1
ATOM 1364 C C . ASP A 1 167 ? -1.328 0.243 11.182 1.00 88.75 167 ASP A C 1
ATOM 1366 O O . ASP A 1 167 ? -2.381 0.876 11.103 1.00 88.75 167 ASP A O 1
ATOM 1370 N N . ALA A 1 168 ? -1.294 -1.077 10.954 1.00 89.81 168 ALA A N 1
ATOM 1371 C CA . ALA A 1 168 ? -2.433 -1.839 10.435 1.00 89.81 168 ALA A CA 1
ATOM 1372 C C . ALA A 1 168 ? -3.750 -1.628 11.204 1.00 89.81 168 ALA A C 1
ATOM 1374 O O . ALA A 1 168 ? -4.805 -1.522 10.588 1.00 89.81 168 ALA A O 1
ATOM 1375 N N . ILE A 1 169 ? -3.704 -1.492 12.535 1.00 91.38 169 ILE A N 1
ATOM 1376 C CA . ILE A 1 169 ? -4.892 -1.212 13.366 1.00 91.38 169 ILE A CA 1
ATOM 1377 C C . ILE A 1 169 ? -5.517 0.147 13.025 1.00 91.38 169 ILE A C 1
ATOM 1379 O O . ILE A 1 169 ? -6.734 0.256 12.876 1.00 91.38 169 ILE A O 1
ATOM 1383 N N . LEU A 1 170 ? -4.689 1.187 12.901 1.00 93.69 170 LEU A N 1
ATOM 1384 C CA . LEU A 1 170 ? -5.148 2.537 12.572 1.00 93.69 170 LEU A CA 1
ATOM 1385 C C . LEU A 1 170 ? -5.643 2.588 11.125 1.00 93.69 170 LEU A C 1
ATOM 1387 O O . LEU A 1 170 ? -6.689 3.166 10.849 1.00 93.69 170 LEU A O 1
ATOM 1391 N N . LYS A 1 171 ? -4.944 1.906 10.215 1.00 93.50 171 LYS A N 1
ATOM 1392 C CA . LYS A 1 171 ? -5.357 1.750 8.818 1.00 93.50 171 LYS A CA 1
ATOM 1393 C C . LYS A 1 171 ? -6.697 1.027 8.695 1.00 93.50 171 LYS A C 1
ATOM 1395 O O . LYS A 1 171 ? -7.561 1.527 7.989 1.00 93.50 171 LYS A O 1
ATOM 1400 N N . LYS A 1 172 ? -6.919 -0.074 9.427 1.00 93.94 172 LYS A N 1
ATOM 1401 C CA . LYS A 1 172 ? -8.219 -0.766 9.488 1.00 93.94 172 LYS A CA 1
ATOM 1402 C C . LYS A 1 172 ? -9.320 0.169 9.972 1.00 93.94 172 LYS A C 1
ATOM 1404 O O . LYS A 1 172 ? -10.354 0.248 9.323 1.00 93.94 172 LYS A O 1
ATOM 1409 N N . MET A 1 173 ? -9.076 0.917 11.053 1.00 95.19 173 MET A N 1
ATOM 1410 C CA . MET A 1 173 ? -10.024 1.913 11.567 1.00 95.19 173 MET A CA 1
ATOM 1411 C C . MET A 1 173 ? -10.438 2.917 10.485 1.00 95.19 173 MET A C 1
ATOM 1413 O O . MET A 1 173 ? -11.625 3.168 10.295 1.00 95.19 173 MET A O 1
ATOM 1417 N N . ILE A 1 174 ? -9.456 3.472 9.771 1.00 95.81 174 ILE A N 1
ATOM 1418 C CA . ILE A 1 174 ? -9.686 4.452 8.709 1.00 95.81 174 ILE A CA 1
ATOM 1419 C C . ILE A 1 174 ? -10.426 3.800 7.538 1.00 95.81 174 ILE A C 1
ATOM 1421 O O . ILE A 1 174 ? -11.432 4.338 7.098 1.00 95.81 174 ILE A O 1
ATOM 1425 N N . ILE A 1 175 ? -9.980 2.640 7.052 1.00 95.75 175 ILE A N 1
ATOM 1426 C CA . ILE A 1 175 ? -10.603 1.938 5.919 1.00 95.75 175 ILE A CA 1
ATOM 1427 C C . ILE A 1 175 ? -12.063 1.603 6.227 1.00 95.75 175 ILE A C 1
ATOM 1429 O O . ILE A 1 175 ? -12.940 1.907 5.423 1.00 95.75 175 ILE A O 1
ATOM 1433 N N . TRP A 1 176 ? -12.337 1.028 7.399 1.00 96.31 176 TRP A N 1
ATOM 1434 C CA . TRP A 1 176 ? -13.695 0.707 7.832 1.00 96.31 176 TRP A CA 1
ATOM 1435 C C . TRP A 1 176 ? -14.576 1.947 7.931 1.00 96.31 176 TRP A C 1
ATOM 1437 O O . TRP A 1 176 ? -15.694 1.924 7.422 1.00 96.31 176 TRP A O 1
ATOM 1447 N N . TRP A 1 177 ? -14.064 3.040 8.500 1.00 97.12 177 TRP A N 1
ATOM 1448 C CA . TRP A 1 177 ? -14.791 4.306 8.549 1.00 97.12 177 TRP A CA 1
ATOM 1449 C C . TRP A 1 177 ? -15.107 4.835 7.147 1.00 97.12 177 TRP A C 1
ATOM 1451 O O . TRP A 1 177 ? -16.256 5.138 6.838 1.00 97.12 177 TRP A O 1
ATOM 1461 N N . GLN A 1 178 ? -14.098 4.899 6.275 1.00 95.69 178 GLN A N 1
ATOM 1462 C CA . GLN A 1 178 ? -14.240 5.438 4.923 1.00 95.69 178 GLN A CA 1
ATOM 1463 C C . GLN A 1 178 ? -15.138 4.579 4.022 1.00 95.69 178 GLN A C 1
ATOM 1465 O O . GLN A 1 178 ? -15.703 5.106 3.068 1.00 95.69 178 GLN A O 1
ATOM 1470 N N . CYS A 1 179 ? -15.300 3.291 4.334 1.00 96.44 179 CYS A N 1
ATOM 1471 C CA . CYS A 1 179 ? -16.195 2.374 3.625 1.00 96.44 179 CYS A CA 1
ATOM 1472 C C . CYS A 1 179 ? -17.573 2.211 4.288 1.00 96.44 179 CYS A C 1
ATOM 1474 O O . CYS A 1 179 ? -18.296 1.272 3.957 1.00 96.44 179 CYS A O 1
ATOM 1476 N N . SER A 1 180 ? -17.921 3.066 5.258 1.00 96.69 180 SER A N 1
ATOM 1477 C CA . SER A 1 180 ? -19.166 2.967 6.035 1.00 96.69 180 SER A CA 1
ATOM 1478 C C . SER A 1 180 ? -19.391 1.580 6.658 1.00 96.69 180 SER A C 1
ATOM 1480 O O . SER A 1 180 ? -20.525 1.122 6.782 1.00 96.69 180 SER A O 1
ATOM 1482 N N . HIS A 1 181 ? -18.320 0.877 7.036 1.00 97.25 181 HIS A N 1
ATOM 1483 C CA . HIS A 1 181 ? -18.409 -0.500 7.511 1.00 97.25 181 HIS A CA 1
ATOM 1484 C C . HIS A 1 181 ? -19.268 -0.585 8.789 1.00 97.25 181 HIS A C 1
ATOM 1486 O O . HIS A 1 181 ? -19.001 0.157 9.742 1.00 97.25 181 HIS A O 1
ATOM 1492 N N . PRO A 1 182 ? -20.243 -1.511 8.891 1.00 96.56 182 PRO A N 1
ATOM 1493 C CA . PRO A 1 182 ? -21.188 -1.557 10.012 1.00 96.56 182 PRO A CA 1
ATOM 1494 C C . PRO A 1 182 ? -20.503 -1.783 11.366 1.00 96.56 182 PRO A C 1
ATOM 1496 O O . PRO A 1 182 ? -20.962 -1.280 12.385 1.00 96.56 182 PRO A O 1
ATOM 1499 N N . LYS A 1 183 ? -19.357 -2.478 11.380 1.00 95.56 183 LYS A N 1
ATOM 1500 C CA . LYS A 1 183 ? -18.552 -2.719 12.594 1.00 95.56 183 LYS A CA 1
ATOM 1501 C C . LYS A 1 183 ? -17.576 -1.581 12.939 1.00 95.56 183 LYS A C 1
ATOM 1503 O O . LYS A 1 183 ? -16.801 -1.717 13.884 1.00 95.56 183 LYS A O 1
ATOM 1508 N N . SER A 1 184 ? -17.553 -0.478 12.181 1.00 95.56 184 SER A N 1
ATOM 1509 C CA . SER A 1 184 ? -16.547 0.583 12.352 1.00 95.56 184 SER A CA 1
ATOM 1510 C C . SER A 1 184 ? -16.603 1.229 13.737 1.00 95.56 184 SER A C 1
ATOM 1512 O O . SER A 1 184 ? -15.564 1.400 14.372 1.00 95.56 184 SER A O 1
ATOM 1514 N N . LEU A 1 185 ? -17.795 1.599 14.215 1.00 95.56 185 LEU A N 1
ATOM 1515 C CA . LEU A 1 185 ? -17.945 2.250 15.521 1.00 95.56 185 LEU A CA 1
ATOM 1516 C C . LEU A 1 185 ? -17.625 1.296 16.674 1.00 95.56 185 LEU A C 1
ATOM 1518 O O . LEU A 1 185 ? -16.915 1.682 17.602 1.00 95.56 185 LEU A O 1
ATOM 1522 N N . ASP A 1 186 ? -18.074 0.046 16.584 1.00 96.19 186 ASP A N 1
ATOM 1523 C CA . ASP A 1 186 ? -17.779 -0.977 17.589 1.00 96.19 186 ASP A CA 1
ATOM 1524 C C . ASP A 1 186 ? -16.274 -1.235 17.698 1.00 96.19 186 ASP A C 1
ATOM 1526 O O . ASP A 1 186 ? -15.733 -1.294 18.803 1.00 96.19 186 ASP A O 1
ATOM 1530 N N . PHE A 1 187 ? -15.570 -1.299 16.563 1.00 95.25 187 PHE A N 1
ATOM 1531 C CA . PHE A 1 187 ? -14.114 -1.420 16.531 1.00 95.25 187 PHE A CA 1
ATOM 1532 C C . PHE A 1 187 ? -13.412 -0.238 17.206 1.00 95.25 187 PHE A C 1
ATOM 1534 O O . PHE A 1 187 ? -12.517 -0.438 18.031 1.00 95.25 187 PHE A O 1
ATOM 1541 N N . ILE A 1 188 ? -13.832 0.992 16.886 1.00 95.81 188 ILE A N 1
ATOM 1542 C CA . ILE A 1 188 ? -13.288 2.220 17.481 1.00 95.81 188 ILE A CA 1
ATOM 1543 C C . ILE A 1 188 ? -13.475 2.198 19.002 1.00 95.81 188 ILE A C 1
ATOM 1545 O O . ILE A 1 188 ? -12.512 2.380 19.747 1.00 95.81 188 ILE A O 1
ATOM 1549 N N . ASN A 1 189 ? -14.693 1.926 19.468 1.00 96.12 189 ASN A N 1
ATOM 1550 C CA . ASN A 1 189 ? -15.020 1.928 20.892 1.00 96.12 189 ASN A CA 1
ATOM 1551 C C . ASN A 1 189 ? -14.264 0.827 21.647 1.00 96.12 189 ASN A C 1
ATOM 1553 O O . ASN A 1 189 ? -13.691 1.082 22.707 1.00 96.12 189 ASN A O 1
ATOM 1557 N N . HIS A 1 190 ? -14.198 -0.381 21.082 1.00 95.44 190 HIS A N 1
ATOM 1558 C CA . HIS A 1 190 ? -13.445 -1.489 21.663 1.00 95.44 190 HIS A CA 1
ATOM 1559 C C . HIS A 1 190 ? -11.954 -1.147 21.797 1.00 95.44 190 HIS A C 1
ATOM 1561 O O . HIS A 1 190 ? -11.344 -1.348 22.852 1.00 95.44 190 HIS A O 1
ATOM 1567 N N . ARG A 1 191 ? -11.352 -0.585 20.741 1.00 94.75 191 ARG A N 1
ATOM 1568 C CA . ARG A 1 191 ? -9.929 -0.232 20.748 1.00 94.75 191 ARG A CA 1
ATOM 1569 C C . ARG A 1 191 ? -9.612 0.879 21.746 1.00 94.75 191 ARG A C 1
ATOM 1571 O O . ARG A 1 191 ? -8.589 0.797 22.427 1.00 94.75 191 ARG A O 1
ATOM 1578 N N . GLU A 1 192 ? -10.479 1.880 21.852 1.00 96.69 192 GLU A N 1
ATOM 1579 C CA . GLU A 1 192 ? -10.359 2.965 22.827 1.00 96.69 192 GLU A CA 1
ATOM 1580 C C . GLU A 1 192 ? -10.353 2.431 24.260 1.00 96.69 192 GLU A C 1
ATOM 1582 O O . GLU A 1 192 ? -9.420 2.702 25.016 1.00 96.69 192 GLU A O 1
ATOM 1587 N N . GLN A 1 193 ? -11.349 1.613 24.614 1.00 96.62 193 GLN A N 1
ATOM 1588 C CA . GLN A 1 193 ? -11.461 1.009 25.943 1.00 96.62 193 GLN A CA 1
ATOM 1589 C C . GLN A 1 193 ? -10.216 0.191 26.292 1.00 96.62 193 GLN A C 1
ATOM 1591 O O . GLN A 1 193 ? -9.690 0.307 27.399 1.00 96.62 193 GLN A O 1
ATOM 1596 N N . LYS A 1 194 ? -9.686 -0.577 25.331 1.00 94.81 194 LYS A N 1
ATOM 1597 C CA . LYS A 1 194 ? -8.457 -1.357 25.518 1.00 94.81 194 LYS A CA 1
ATOM 1598 C C . LYS A 1 194 ? -7.240 -0.472 25.784 1.00 94.81 194 LYS A C 1
ATOM 1600 O O . LYS A 1 194 ? -6.463 -0.764 26.689 1.00 94.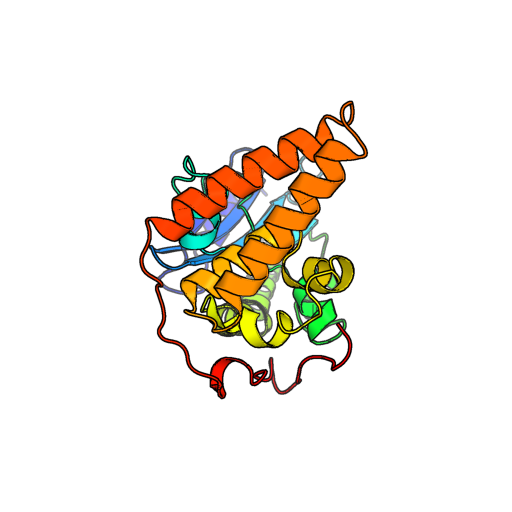81 194 LYS A O 1
ATOM 1605 N N . LEU A 1 195 ? -7.057 0.607 25.021 1.00 95.38 195 LEU A N 1
ATOM 1606 C CA . LEU A 1 195 ? -5.933 1.528 25.225 1.00 95.38 195 LEU A CA 1
ATOM 1607 C C . LEU A 1 195 ? -6.046 2.286 26.556 1.00 95.38 195 LEU A C 1
ATOM 1609 O O . LEU A 1 195 ? -5.034 2.471 27.229 1.00 95.38 195 LEU A O 1
ATOM 1613 N N . ILE A 1 196 ? -7.259 2.662 26.970 1.00 97.44 196 ILE A N 1
ATOM 1614 C CA . ILE A 1 196 ? -7.517 3.265 28.286 1.00 97.44 196 ILE A CA 1
ATOM 1615 C C . ILE A 1 196 ? -7.168 2.277 29.406 1.00 97.44 196 ILE A C 1
ATOM 1617 O O . ILE A 1 196 ? -6.427 2.636 30.321 1.00 97.44 196 ILE A O 1
ATOM 1621 N N . ALA A 1 197 ? -7.637 1.030 29.315 1.00 96.94 197 ALA A N 1
ATOM 1622 C CA . ALA A 1 197 ? -7.339 -0.006 30.301 1.00 96.94 197 ALA A CA 1
ATOM 1623 C C . ALA A 1 197 ? -5.829 -0.289 30.394 1.00 96.94 197 ALA A C 1
ATOM 1625 O O . ALA A 1 197 ? -5.276 -0.330 31.491 1.00 96.94 197 ALA A O 1
ATOM 1626 N N . LEU A 1 198 ? -5.13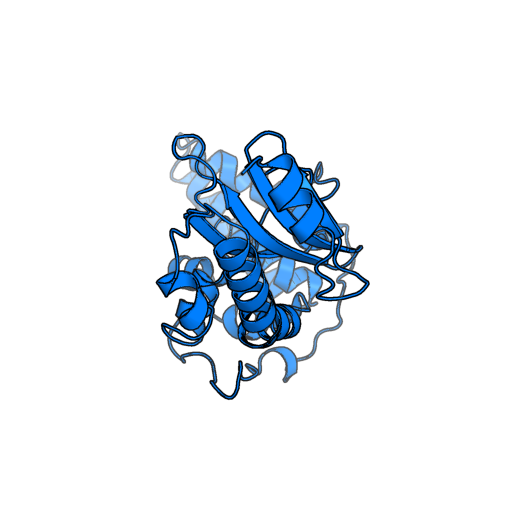6 -0.387 29.252 1.00 95.75 198 LEU A N 1
ATOM 1627 C CA . LEU A 1 198 ? -3.678 -0.554 29.208 1.00 95.75 198 LEU A CA 1
ATOM 1628 C C . LEU A 1 198 ? -2.939 0.640 29.820 1.00 95.75 198 LEU A C 1
ATOM 1630 O O . LEU A 1 198 ? -1.952 0.464 30.529 1.00 95.75 198 LEU A O 1
ATOM 1634 N N . ARG A 1 199 ? -3.406 1.872 29.580 1.00 96.06 199 ARG A N 1
ATOM 1635 C CA . ARG A 1 199 ? -2.808 3.077 30.174 1.00 96.06 199 ARG A CA 1
ATOM 1636 C C . ARG A 1 199 ? -2.951 3.078 31.696 1.00 96.06 199 ARG A C 1
ATOM 1638 O O . ARG A 1 199 ? -2.040 3.543 32.378 1.00 96.06 199 ARG A O 1
ATOM 1645 N N . GLN A 1 200 ? -4.067 2.556 32.209 1.00 96.69 200 GLN A N 1
ATOM 1646 C CA . GLN A 1 200 ? -4.331 2.411 33.642 1.00 96.69 200 GLN A CA 1
ATOM 1647 C C . GLN A 1 200 ? -3.474 1.310 34.280 1.00 96.69 200 GLN A C 1
ATOM 1649 O O . GLN A 1 200 ? -2.943 1.524 35.368 1.00 96.69 200 GLN A O 1
ATOM 1654 N N . SER A 1 201 ? -3.293 0.165 33.611 1.00 96.94 201 SER A N 1
ATOM 1655 C CA . SER A 1 201 ? -2.447 -0.928 34.112 1.00 96.94 201 SER A CA 1
ATOM 1656 C C . SER A 1 201 ? -0.949 -0.640 33.973 1.00 96.94 201 SER A C 1
ATOM 1658 O O . SER A 1 201 ? -0.152 -1.127 34.771 1.00 96.94 201 SER A O 1
ATOM 1660 N N . GLU A 1 202 ? -0.552 0.173 32.990 1.00 94.81 202 GLU A N 1
ATOM 1661 C CA . GLU A 1 202 ? 0.844 0.512 32.694 1.00 94.81 202 GLU A CA 1
ATOM 1662 C C . GLU A 1 202 ? 1.093 2.037 32.672 1.00 94.81 202 GLU A C 1
ATOM 1664 O O . GLU A 1 202 ? 1.499 2.614 31.655 1.00 94.81 202 GLU A O 1
ATOM 1669 N N . PRO A 1 203 ? 0.931 2.742 33.807 1.00 91.25 203 PRO A N 1
ATOM 1670 C CA . PRO A 1 203 ? 0.949 4.205 33.855 1.00 91.25 203 PRO A CA 1
ATOM 1671 C C . PRO A 1 203 ? 2.322 4.843 33.576 1.00 91.25 203 PRO A C 1
ATOM 1673 O O . PRO A 1 203 ? 2.420 6.061 33.434 1.00 91.25 203 PRO A O 1
ATOM 1676 N N . LYS A 1 204 ? 3.398 4.059 33.474 1.00 94.88 204 LYS A N 1
ATOM 1677 C CA . LYS A 1 204 ? 4.739 4.551 33.108 1.00 94.88 204 LYS A CA 1
ATOM 1678 C C . LYS A 1 204 ? 5.152 4.173 31.682 1.00 94.88 204 LYS A C 1
ATOM 1680 O O . LYS A 1 204 ? 6.235 4.558 31.244 1.00 94.88 204 LYS A O 1
ATOM 1685 N N . ASN A 1 205 ? 4.318 3.430 30.950 1.00 95.50 205 ASN A N 1
ATOM 1686 C CA . ASN A 1 205 ? 4.642 2.999 29.597 1.00 95.50 205 ASN A CA 1
ATOM 1687 C C . ASN A 1 205 ? 4.341 4.111 28.579 1.00 95.50 205 ASN A C 1
ATOM 1689 O O . ASN A 1 205 ? 3.213 4.278 28.114 1.00 95.50 205 ASN A O 1
ATOM 1693 N N . GLN A 1 206 ? 5.385 4.845 28.188 1.00 95.81 206 GLN A N 1
ATOM 1694 C CA . GLN A 1 206 ? 5.290 5.925 27.199 1.00 95.81 206 GLN A CA 1
ATOM 1695 C C . GLN A 1 206 ? 4.780 5.455 25.827 1.00 95.81 206 GLN A C 1
ATOM 1697 O O . GLN A 1 206 ? 4.210 6.253 25.087 1.00 95.81 206 GLN A O 1
ATOM 1702 N N . LYS A 1 207 ? 4.970 4.179 25.457 1.00 95.00 207 LYS A N 1
ATOM 1703 C CA . LYS A 1 207 ? 4.463 3.653 24.177 1.00 95.00 207 LYS A CA 1
ATOM 1704 C C . LYS A 1 207 ? 2.940 3.555 24.187 1.00 95.00 207 LYS A C 1
ATOM 1706 O O . LYS A 1 207 ? 2.312 3.904 23.194 1.00 95.00 207 LYS A O 1
ATOM 1711 N N . VAL A 1 208 ? 2.358 3.125 25.307 1.00 94.44 208 VAL A N 1
ATOM 1712 C CA . VAL A 1 208 ? 0.899 3.034 25.480 1.00 94.44 208 VAL A CA 1
ATOM 1713 C C . VAL A 1 208 ? 0.271 4.424 25.465 1.00 94.44 208 VAL A C 1
ATOM 1715 O O . VAL A 1 208 ? -0.726 4.637 24.785 1.00 94.44 208 VAL A O 1
ATOM 1718 N N . GLU A 1 209 ? 0.888 5.387 26.152 1.00 95.94 209 GLU A N 1
ATOM 1719 C CA . GLU A 1 209 ? 0.448 6.784 26.128 1.00 95.94 209 GLU A CA 1
ATOM 1720 C C . GLU A 1 209 ? 0.466 7.375 24.715 1.00 95.94 209 GLU A C 1
ATOM 1722 O O . GLU A 1 209 ? -0.550 7.899 24.263 1.00 95.94 209 GLU A O 1
ATOM 1727 N N . LYS A 1 210 ? 1.579 7.222 23.986 1.00 95.31 210 LYS A N 1
ATOM 1728 C CA . LYS A 1 210 ? 1.679 7.672 22.590 1.00 95.31 210 LYS A CA 1
ATOM 1729 C C . LYS A 1 210 ? 0.625 7.018 21.696 1.00 95.31 210 LYS A C 1
ATOM 1731 O O . LYS A 1 210 ? 0.001 7.712 20.902 1.00 95.31 210 LYS A O 1
ATOM 1736 N N . ALA A 1 211 ? 0.400 5.712 21.846 1.00 94.06 211 ALA A N 1
ATOM 1737 C CA . ALA A 1 211 ? -0.598 4.990 21.061 1.00 94.06 211 ALA A CA 1
ATOM 1738 C C . ALA A 1 211 ? -2.031 5.465 21.355 1.00 94.06 211 ALA A C 1
ATOM 1740 O O . ALA A 1 211 ? -2.828 5.590 20.429 1.00 94.06 211 ALA A O 1
ATOM 1741 N N . LEU A 1 212 ? -2.359 5.750 22.622 1.00 96.69 212 LEU A N 1
ATOM 1742 C CA . LEU A 1 212 ? -3.663 6.296 23.008 1.00 96.69 212 LEU A CA 1
ATOM 1743 C C . LEU A 1 212 ? -3.876 7.703 22.439 1.00 96.69 212 LEU A C 1
ATOM 1745 O O . LEU A 1 212 ? -4.925 7.954 21.855 1.00 96.69 212 LEU A O 1
ATOM 1749 N N . ILE A 1 213 ? -2.886 8.593 22.562 1.00 96.38 213 ILE A N 1
ATOM 1750 C CA . ILE A 1 213 ? -2.956 9.955 22.007 1.00 96.38 213 ILE A CA 1
ATOM 1751 C C . ILE A 1 213 ? -3.176 9.897 20.493 1.00 96.38 213 ILE A C 1
ATOM 1753 O O . ILE A 1 213 ? -4.158 10.443 19.997 1.00 96.38 213 ILE A O 1
ATOM 1757 N N . GLN A 1 214 ? -2.329 9.153 19.774 1.00 95.19 214 GLN A N 1
ATOM 1758 C CA . GLN A 1 214 ? -2.439 9.000 18.323 1.00 95.19 214 GLN A CA 1
ATOM 1759 C C . GLN A 1 214 ? -3.804 8.426 17.913 1.00 95.19 214 GLN A C 1
ATOM 1761 O O . GLN A 1 214 ? -4.424 8.899 16.962 1.00 95.19 214 GLN A O 1
ATOM 1766 N N . PHE A 1 215 ? -4.297 7.417 18.637 1.00 96.56 215 PHE A N 1
ATOM 1767 C CA . PHE A 1 215 ? -5.605 6.825 18.377 1.00 96.56 215 PHE A CA 1
ATOM 1768 C C . PHE A 1 215 ? -6.739 7.847 18.534 1.00 96.56 215 PHE A C 1
ATOM 1770 O O . PHE A 1 215 ? -7.581 7.956 17.644 1.00 96.56 215 PHE A O 1
ATOM 1777 N N . LEU A 1 216 ? -6.753 8.612 19.630 1.00 97.06 216 LEU A N 1
ATOM 1778 C CA . LEU A 1 216 ? -7.786 9.618 19.893 1.00 97.06 216 LEU A CA 1
ATOM 1779 C C . LEU A 1 216 ? -7.764 10.746 18.854 1.00 97.06 216 LEU A C 1
ATOM 1781 O O . LEU A 1 216 ? -8.823 11.155 18.380 1.00 97.06 216 LEU A O 1
ATOM 1785 N N . GLU A 1 217 ? -6.578 11.195 18.440 1.00 96.19 217 GLU A N 1
ATOM 1786 C CA . GLU A 1 217 ? -6.417 12.199 17.382 1.00 96.19 217 GLU A CA 1
ATOM 1787 C C . GLU A 1 217 ? -6.958 11.714 16.030 1.00 96.19 217 GLU A C 1
ATOM 1789 O O . GLU A 1 217 ? -7.590 12.476 15.295 1.00 96.19 217 GLU A O 1
ATOM 1794 N N . ILE A 1 218 ? -6.718 10.450 15.664 1.00 96.25 218 ILE A N 1
ATOM 1795 C CA . ILE A 1 218 ? -7.262 9.882 14.422 1.00 96.25 218 ILE A CA 1
ATOM 1796 C C . ILE A 1 218 ? -8.774 9.677 14.552 1.00 96.25 218 ILE A C 1
ATOM 1798 O O . ILE A 1 218 ? -9.508 10.064 13.646 1.00 96.25 218 ILE A O 1
ATOM 1802 N N . LYS A 1 219 ? -9.261 9.134 15.677 1.00 96.62 219 LYS A N 1
ATOM 1803 C CA . LYS A 1 219 ? -10.699 8.976 15.954 1.00 96.62 219 LYS A CA 1
ATOM 1804 C C . LYS A 1 219 ? -11.433 10.308 15.796 1.00 96.62 219 LYS A C 1
ATOM 1806 O O . LYS A 1 219 ? -12.424 10.371 15.077 1.00 96.62 219 LYS A O 1
ATOM 1811 N N . GLN A 1 220 ? -10.938 11.373 16.425 1.00 95.56 220 GLN A N 1
ATOM 1812 C CA . GLN A 1 220 ? -11.545 12.700 16.337 1.00 95.56 220 GLN A CA 1
ATOM 1813 C C . GLN A 1 220 ? -11.601 13.206 14.893 1.00 95.56 220 GLN A C 1
ATOM 1815 O O . GLN A 1 220 ? -12.635 13.721 14.475 1.00 95.56 220 GLN A O 1
ATOM 1820 N N . ARG A 1 221 ? -10.521 13.024 14.121 1.00 93.62 221 ARG A N 1
ATOM 1821 C CA . ARG A 1 221 ? -10.491 13.388 12.698 1.00 93.62 221 ARG A CA 1
ATOM 1822 C C . ARG A 1 221 ? -11.506 12.600 11.881 1.00 93.62 221 ARG A C 1
ATOM 1824 O O . ARG A 1 221 ? -12.236 13.201 11.104 1.00 93.62 221 ARG A O 1
ATOM 1831 N N . LEU A 1 222 ? -11.598 11.285 12.076 1.00 94.94 222 LEU A N 1
ATOM 1832 C CA . LEU A 1 222 ? -12.568 10.454 11.360 1.00 94.94 222 LEU A CA 1
ATOM 1833 C C . LEU A 1 222 ? -14.002 10.907 11.642 1.00 94.94 222 LEU A C 1
ATOM 1835 O O . LEU A 1 222 ? -14.747 11.140 10.696 1.00 94.94 222 LEU A O 1
ATOM 1839 N N . LEU A 1 223 ? -14.350 11.156 12.908 1.00 92.50 223 LEU A N 1
ATOM 1840 C CA . LEU A 1 223 ? -15.681 11.638 13.305 1.00 92.50 223 LEU A CA 1
ATOM 1841 C C . LEU A 1 223 ? -16.058 13.008 12.705 1.00 92.50 223 LEU A C 1
ATOM 1843 O O . LEU A 1 223 ? -17.232 13.365 12.705 1.00 92.50 223 LEU A O 1
ATOM 1847 N N . GLN A 1 224 ? -15.087 13.776 12.200 1.00 92.62 224 GLN A N 1
ATOM 1848 C CA . GLN A 1 224 ? -15.306 15.051 11.503 1.00 92.62 224 GLN A CA 1
ATOM 1849 C C . GLN A 1 224 ? -15.421 14.897 9.978 1.00 92.62 224 GLN A C 1
ATOM 1851 O O . GLN A 1 224 ? -15.694 15.871 9.279 1.00 92.62 224 GLN A O 1
ATOM 1856 N N . THR A 1 225 ? -15.203 13.693 9.452 1.00 90.81 225 THR A N 1
ATOM 1857 C CA . THR A 1 225 ? -15.270 13.387 8.019 1.00 90.81 225 THR A CA 1
ATOM 1858 C C . THR A 1 225 ? -16.503 12.557 7.697 1.00 90.81 225 THR A C 1
ATOM 1860 O O . THR A 1 225 ? -16.954 11.751 8.509 1.00 90.81 225 THR A O 1
ATOM 1863 N N . SER A 1 226 ? -17.037 12.726 6.489 1.00 92.00 226 SER A N 1
ATOM 1864 C CA . SER A 1 226 ? -18.019 11.786 5.941 1.00 92.00 226 SER A CA 1
ATOM 1865 C C . SER A 1 226 ? -17.296 10.599 5.295 1.00 92.00 226 SER A C 1
ATOM 1867 O O . SER A 1 226 ? -16.233 10.818 4.706 1.00 92.00 226 SER A O 1
ATOM 1869 N N . PRO A 1 227 ? -17.841 9.372 5.382 1.00 94.06 227 PRO A N 1
ATOM 1870 C CA . PRO A 1 227 ? -17.326 8.237 4.625 1.00 94.06 227 PRO A CA 1
ATOM 1871 C C . PRO A 1 227 ? -17.261 8.532 3.123 1.00 94.06 227 PRO A C 1
ATOM 1873 O O . PRO A 1 227 ? -18.121 9.229 2.583 1.00 94.06 227 PRO A O 1
ATOM 1876 N N . LEU A 1 228 ? -16.256 7.977 2.445 1.00 92.38 228 LEU A N 1
ATOM 1877 C CA . LEU A 1 228 ? -16.098 8.101 0.994 1.00 92.38 228 LEU A CA 1
ATOM 1878 C C . LEU A 1 228 ? -17.005 7.155 0.204 1.00 92.38 228 LEU A C 1
ATOM 1880 O O . LEU A 1 228 ? -17.341 7.452 -0.940 1.00 92.38 228 LEU A O 1
ATOM 1884 N N . LEU A 1 229 ? -17.341 6.000 0.778 1.00 92.12 229 LEU A N 1
ATOM 1885 C CA . LEU A 1 229 ? -18.113 4.955 0.117 1.00 92.12 229 LEU A CA 1
ATOM 1886 C C . LEU A 1 229 ? -19.309 4.560 0.977 1.00 92.12 229 LEU A C 1
ATOM 1888 O O . LEU A 1 229 ? -19.218 4.477 2.205 1.00 92.12 229 LEU A O 1
ATOM 1892 N N . GLU A 1 230 ? -20.417 4.265 0.309 1.00 94.62 230 GLU A N 1
ATOM 1893 C CA . GLU A 1 230 ? -21.562 3.620 0.939 1.00 94.62 230 GLU A CA 1
ATOM 1894 C C . GLU A 1 230 ? -21.250 2.156 1.254 1.00 94.62 230 GLU A C 1
ATOM 1896 O O . GLU A 1 230 ? -20.482 1.490 0.551 1.00 94.62 230 GLU A O 1
ATOM 1901 N N . TRP A 1 231 ? -21.867 1.651 2.322 1.00 96.00 231 TRP A N 1
ATOM 1902 C CA . TRP A 1 231 ? -21.707 0.259 2.709 1.00 96.00 231 TRP A CA 1
ATOM 1903 C C . TRP A 1 231 ? -22.296 -0.676 1.654 1.00 96.00 231 TRP A C 1
ATOM 1905 O O . TRP A 1 231 ? -23.447 -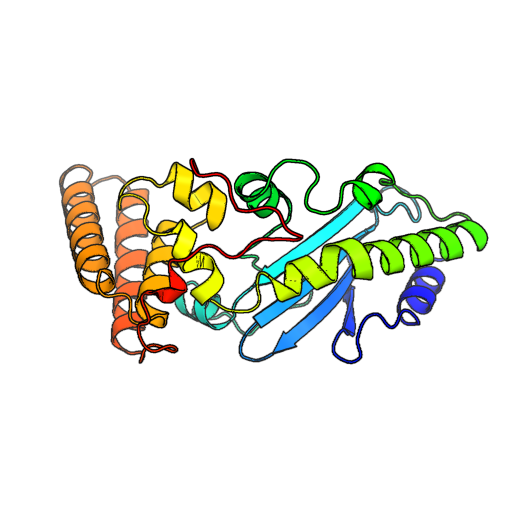0.526 1.244 1.00 96.00 231 TRP A O 1
ATOM 1915 N N . ASN A 1 232 ? -21.525 -1.694 1.279 1.00 94.56 232 ASN A N 1
ATOM 1916 C CA . ASN A 1 232 ? -21.990 -2.785 0.439 1.00 94.56 232 ASN A CA 1
ATOM 1917 C C . ASN A 1 232 ? -21.308 -4.089 0.866 1.00 94.56 232 ASN A C 1
ATOM 1919 O O . ASN A 1 232 ? -20.098 -4.242 0.721 1.00 94.56 232 ASN A O 1
ATOM 1923 N N . GLU A 1 233 ? -22.096 -5.049 1.348 1.00 94.62 233 GLU A N 1
ATOM 1924 C CA . GLU A 1 233 ? -21.605 -6.350 1.819 1.00 94.62 233 GLU A CA 1
ATOM 1925 C C . GLU A 1 233 ? -20.902 -7.162 0.718 1.00 94.62 233 GLU A C 1
ATOM 1927 O O . GLU A 1 233 ? -19.989 -7.936 1.004 1.00 94.62 233 GLU A O 1
ATOM 1932 N N . ALA A 1 234 ? -21.234 -6.934 -0.559 1.00 94.06 234 ALA A N 1
ATOM 1933 C CA . ALA A 1 234 ? -20.533 -7.564 -1.677 1.00 94.06 234 ALA A CA 1
ATOM 1934 C C . ALA A 1 234 ? -19.043 -7.180 -1.740 1.00 94.06 234 ALA A C 1
ATOM 1936 O O . ALA A 1 234 ? -18.251 -7.923 -2.315 1.00 94.06 234 ALA A O 1
ATOM 1937 N N . LEU A 1 235 ? -18.640 -6.064 -1.116 1.00 92.12 235 LEU A N 1
ATOM 1938 C CA . LEU A 1 235 ? -17.238 -5.653 -1.011 1.00 92.12 235 LEU A CA 1
ATOM 1939 C C . LEU A 1 235 ? -16.411 -6.563 -0.094 1.00 92.12 235 LEU A C 1
ATOM 1941 O O . LEU A 1 235 ? -15.188 -6.479 -0.119 1.00 92.12 235 LEU A O 1
ATOM 1945 N N . LEU A 1 236 ? -17.046 -7.433 0.699 1.00 93.12 236 LEU A N 1
ATOM 1946 C CA . LEU A 1 236 ? -16.352 -8.454 1.489 1.00 93.12 236 LEU A CA 1
ATOM 1947 C C . LEU A 1 236 ? -15.942 -9.669 0.651 1.00 93.12 236 LEU A C 1
ATOM 1949 O O . LEU A 1 236 ? -15.152 -10.488 1.114 1.00 93.12 236 LEU A O 1
ATOM 1953 N N . GLN A 1 237 ? -16.465 -9.808 -0.569 1.00 91.81 237 GLN A N 1
ATOM 1954 C CA . GLN A 1 237 ? -16.132 -10.937 -1.427 1.00 91.81 237 GLN A CA 1
ATOM 1955 C C . GLN A 1 237 ? -14.744 -10.727 -2.045 1.00 91.81 237 GLN A C 1
ATOM 1957 O O . GLN A 1 237 ? -14.549 -9.770 -2.803 1.00 91.81 237 GLN A O 1
ATOM 1962 N N . PRO A 1 238 ? -13.761 -11.600 -1.756 1.00 90.62 238 PRO A N 1
ATOM 1963 C CA . PRO A 1 238 ? -12.441 -11.468 -2.344 1.00 90.62 238 PRO A CA 1
ATOM 1964 C C . PRO A 1 238 ? -12.514 -11.669 -3.858 1.00 90.62 238 PRO A C 1
ATOM 1966 O O . PRO A 1 238 ? -13.086 -12.643 -4.351 1.00 90.62 238 PRO A O 1
ATOM 1969 N N . LYS A 1 239 ? -11.883 -10.762 -4.605 1.00 92.12 239 LYS A N 1
ATOM 1970 C CA . LYS A 1 239 ? -11.720 -10.896 -6.055 1.00 92.12 239 LYS A CA 1
ATOM 1971 C C . LYS A 1 239 ? -10.424 -11.658 -6.375 1.00 92.12 239 LYS A C 1
ATOM 1973 O O . LYS A 1 239 ? -9.456 -11.554 -5.621 1.00 92.12 239 LYS A O 1
ATOM 1978 N N . PRO A 1 240 ? -10.368 -12.428 -7.474 1.00 92.44 240 PRO A N 1
ATOM 1979 C CA . PRO A 1 240 ? -9.146 -13.121 -7.855 1.00 92.44 240 PRO A CA 1
ATOM 1980 C C . PRO A 1 240 ? -8.109 -12.141 -8.423 1.00 92.44 240 PRO A C 1
ATOM 1982 O O . PRO A 1 240 ? -8.438 -11.249 -9.206 1.00 92.44 240 PRO A O 1
ATOM 1985 N N . TYR A 1 241 ? -6.837 -12.346 -8.090 1.00 91.94 241 TYR A N 1
ATOM 1986 C CA . TYR A 1 241 ? -5.700 -11.708 -8.750 1.00 91.94 241 TYR A CA 1
ATOM 1987 C C . TYR A 1 241 ? -5.132 -12.661 -9.801 1.00 91.94 241 TYR A C 1
ATOM 1989 O O . TYR A 1 241 ? -4.689 -13.755 -9.466 1.00 91.94 241 TYR A O 1
ATOM 1997 N N . LYS A 1 242 ? -5.177 -12.280 -11.086 1.00 90.56 242 LYS A N 1
ATOM 1998 C CA . LYS A 1 242 ? -4.733 -13.140 -12.206 1.00 90.56 242 LYS A CA 1
ATOM 1999 C C . LYS A 1 242 ? -5.321 -14.568 -12.154 1.00 90.56 242 LYS A C 1
ATOM 2001 O O . LYS A 1 242 ? -4.639 -15.545 -12.442 1.00 90.56 242 LYS A O 1
ATOM 2006 N N . GLY A 1 243 ? -6.590 -14.694 -11.757 1.00 89.31 243 GLY A N 1
ATOM 2007 C CA . GLY A 1 243 ? -7.278 -15.987 -11.617 1.00 89.31 243 GLY A CA 1
ATOM 2008 C C . GLY A 1 243 ? -6.994 -16.743 -10.312 1.00 89.31 243 GLY A C 1
ATOM 2009 O O . GLY A 1 243 ? -7.605 -17.781 -10.077 1.00 89.31 243 GLY A O 1
ATOM 2010 N N . VAL A 1 244 ? -6.125 -16.222 -9.443 1.00 89.50 244 VAL A N 1
ATOM 2011 C CA . VAL A 1 244 ? -5.808 -16.799 -8.132 1.00 89.50 244 VAL A CA 1
ATOM 2012 C C . VAL A 1 244 ? -6.617 -16.087 -7.052 1.00 89.50 244 VAL A C 1
ATOM 2014 O O . VAL A 1 244 ? -6.522 -14.871 -6.889 1.00 89.50 244 VAL A O 1
ATOM 2017 N N . PHE A 1 245 ? -7.428 -16.835 -6.309 1.00 90.75 245 PHE A N 1
ATOM 2018 C CA . PHE A 1 245 ? -8.109 -16.308 -5.126 1.00 90.75 245 PHE A CA 1
ATOM 2019 C C . PHE A 1 245 ? -7.135 -16.187 -3.950 1.00 90.75 245 PHE A C 1
ATOM 2021 O O . PHE A 1 245 ? -6.193 -16.979 -3.857 1.00 90.75 245 PHE A O 1
ATOM 2028 N N . PRO A 1 246 ? -7.349 -15.221 -3.043 1.00 87.94 246 PRO A N 1
ATOM 2029 C CA . PRO A 1 246 ? -6.498 -15.094 -1.876 1.00 87.94 246 PRO A CA 1
ATOM 2030 C C . PRO A 1 246 ? -6.624 -16.316 -0.962 1.00 87.94 246 PRO A C 1
ATOM 2032 O O . PRO A 1 246 ? -7.667 -16.972 -0.892 1.00 87.94 246 PRO A O 1
ATOM 2035 N N . LYS A 1 247 ? -5.544 -16.621 -0.246 1.00 83.62 247 LYS A N 1
ATOM 2036 C CA . LYS A 1 247 ? -5.471 -17.728 0.706 1.00 83.62 247 LYS A CA 1
ATOM 2037 C C . LYS A 1 247 ? -6.440 -17.487 1.866 1.00 83.62 247 LYS A C 1
ATOM 2039 O O . LYS A 1 247 ? -6.503 -16.394 2.412 1.00 83.62 247 LYS A O 1
ATOM 2044 N N . ALA A 1 248 ? -7.154 -18.539 2.268 1.00 59.47 248 ALA A N 1
ATOM 2045 C CA . ALA A 1 248 ? -8.187 -18.480 3.307 1.00 59.47 248 ALA A CA 1
ATOM 2046 C C . ALA A 1 248 ? -7.656 -18.222 4.735 1.00 59.47 248 ALA A C 1
ATOM 2048 O O . ALA A 1 248 ? -8.445 -17.922 5.623 1.00 59.47 248 ALA A O 1
ATOM 2049 N N . ASN A 1 249 ? -6.340 -18.332 4.952 1.00 53.91 249 ASN A N 1
ATOM 2050 C CA . ASN A 1 249 ? -5.689 -18.129 6.246 1.00 53.91 249 ASN A CA 1
ATOM 2051 C C . ASN A 1 249 ? -4.642 -17.020 6.096 1.00 53.91 249 ASN A C 1
ATOM 2053 O O . ASN A 1 249 ? -3.520 -17.297 5.662 1.00 53.91 249 ASN A O 1
ATOM 2057 N N . ILE A 1 250 ? -5.025 -15.786 6.410 1.00 56.19 250 ILE A N 1
ATOM 2058 C CA . ILE A 1 250 ? -4.113 -14.639 6.522 1.00 56.19 250 ILE A CA 1
ATOM 2059 C C . ILE A 1 250 ? -3.942 -14.321 7.992 1.00 56.19 250 ILE A C 1
ATOM 2061 O O . ILE A 1 250 ? -4.981 -14.381 8.687 1.00 56.19 250 ILE A O 1
#